Protein AF-I3E1J5-F1 (afdb_monomer_lite)

Sequence (190 aa):
MTQHLLLKGTTDKAATNQNVTLTSDSADIASVTVKKDNTLILNYQFGTVLSEQGVYEVTATDFAGNKQTITFEIDKTAPALTISGDASSPVITASEALFYKNAAGELVPIQSANLDQTQANALFKYTGAGTLKSVTLNADNHTWTFATENIAANDTVEYKDEVLYDKAGNRLAQSVKATYDGTKWNLVTQ

pLDDT: mean 87.42, std 11.73, range [50.03, 98.62]

Secondary structure (DSSP, 8-state):
----EEEESS-TT-EESS-EEEEES-S-EEEEEEEETTEEETT--TTPEE-SSEEEEEEEEETT--EEEEEEEE--PPP-EEEEE-SSSEEEEESS--EEE-TTS-EEE--GGG--HHHHHHHEEEESSSEEEEEEEETTTTEEEEEEES--TT-EEEESSS--B-TT-PBPSS--EEEE-SSSEEEPP-

Structure (mmCIF, N/CA/C/O backbone):
data_AF-I3E1J5-F1
#
_entry.id   AF-I3E1J5-F1
#
loop_
_atom_site.group_PDB
_atom_site.id
_atom_site.type_symbol
_atom_site.label_atom_id
_atom_site.label_alt_id
_atom_site.label_comp_id
_atom_site.label_asym_id
_atom_site.label_entity_id
_atom_site.label_seq_id
_atom_site.pdbx_PDB_ins_code
_atom_site.Cartn_x
_atom_site.Cartn_y
_atom_site.Cartn_z
_atom_site.occupancy
_atom_site.B_i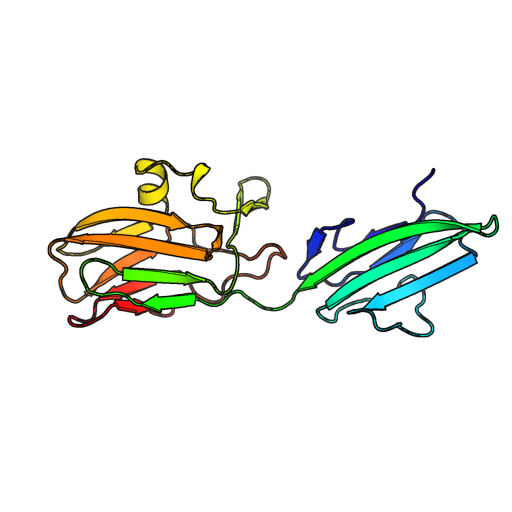so_or_equiv
_atom_site.auth_seq_id
_atom_site.auth_comp_id
_atom_site.auth_asym_id
_atom_site.auth_atom_id
_atom_site.pdbx_PDB_model_num
ATOM 1 N N . MET A 1 1 ? 9.481 15.275 -27.375 1.00 50.03 1 MET A N 1
ATOM 2 C CA . MET A 1 1 ? 10.050 14.034 -26.816 1.00 50.03 1 MET A CA 1
ATOM 3 C C . MET A 1 1 ? 8.962 12.989 -26.882 1.00 50.03 1 MET A C 1
ATOM 5 O O . MET A 1 1 ? 7.943 13.166 -26.226 1.00 50.03 1 MET A O 1
ATOM 9 N N . THR A 1 2 ? 9.124 11.994 -27.744 1.00 56.88 2 THR A N 1
ATOM 10 C CA . THR A 1 2 ? 8.180 10.878 -27.851 1.00 56.88 2 THR A CA 1
ATOM 11 C C . THR A 1 2 ? 8.556 9.858 -26.779 1.00 56.88 2 THR A C 1
ATOM 13 O O . THR A 1 2 ? 9.728 9.516 -26.638 1.00 56.88 2 THR A O 1
ATOM 16 N N . GLN A 1 3 ? 7.590 9.457 -25.956 1.00 65.25 3 GLN A N 1
ATOM 17 C CA . GLN A 1 3 ? 7.764 8.385 -24.979 1.00 65.25 3 GLN A CA 1
ATOM 18 C C . GLN A 1 3 ? 7.783 7.060 -25.740 1.00 65.25 3 GLN A C 1
ATOM 20 O O . GLN A 1 3 ? 6.828 6.779 -26.450 1.00 65.25 3 GLN A O 1
ATOM 25 N N . HIS A 1 4 ? 8.859 6.285 -25.593 1.00 82.69 4 HIS A N 1
ATOM 26 C CA . HIS A 1 4 ? 9.040 5.009 -26.296 1.00 82.69 4 HIS A CA 1
ATOM 27 C C . HIS A 1 4 ? 9.056 3.799 -25.365 1.00 82.69 4 HIS A C 1
ATOM 29 O O . HIS A 1 4 ? 8.934 2.660 -25.810 1.00 82.69 4 HIS A O 1
ATOM 35 N N . LEU A 1 5 ? 9.235 4.027 -24.065 1.00 90.50 5 LEU A N 1
ATOM 36 C CA . LEU A 1 5 ? 9.221 2.999 -23.036 1.00 90.50 5 LEU A CA 1
ATOM 37 C C . LEU A 1 5 ? 7.812 2.855 -22.453 1.00 90.50 5 LEU A C 1
ATOM 39 O O . LEU A 1 5 ? 7.221 3.839 -22.004 1.00 90.50 5 LEU A O 1
ATOM 43 N N . LEU A 1 6 ? 7.312 1.621 -22.424 1.00 92.12 6 LEU A N 1
ATOM 44 C CA . LEU A 1 6 ? 5.967 1.266 -21.983 1.00 92.12 6 LEU A CA 1
ATOM 45 C C . LEU A 1 6 ? 6.013 0.289 -20.802 1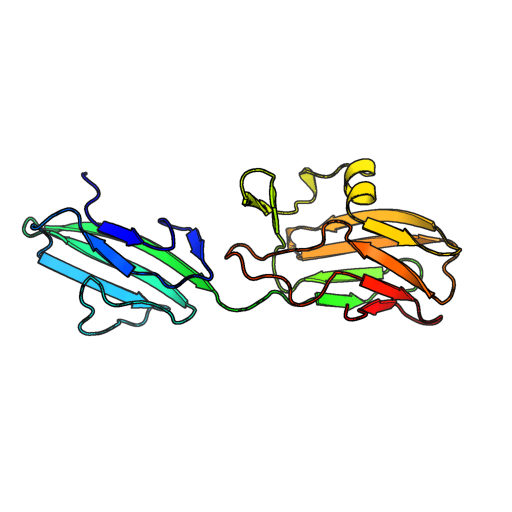.00 92.12 6 LEU A C 1
ATOM 47 O O . LEU A 1 6 ? 6.792 -0.671 -20.797 1.00 92.12 6 LEU A O 1
ATOM 51 N N . LEU A 1 7 ? 5.124 0.502 -19.829 1.00 95.25 7 LEU A N 1
ATOM 52 C CA . LEU A 1 7 ? 4.923 -0.375 -18.676 1.00 95.25 7 LEU A CA 1
ATOM 53 C C . LEU A 1 7 ? 3.640 -1.187 -18.833 1.00 95.25 7 LEU A C 1
ATOM 55 O O . LEU A 1 7 ? 2.567 -0.638 -19.076 1.00 95.25 7 LEU A O 1
ATOM 59 N N . LYS A 1 8 ? 3.732 -2.499 -18.617 1.00 96.19 8 LYS A N 1
ATOM 60 C CA . LYS A 1 8 ? 2.566 -3.358 -18.397 1.00 96.19 8 LYS A CA 1
ATOM 61 C C . LYS A 1 8 ? 2.501 -3.739 -16.923 1.00 96.19 8 LYS A C 1
ATOM 63 O O . LYS A 1 8 ? 3.458 -4.313 -16.415 1.00 96.19 8 LYS A O 1
ATOM 68 N N . GLY A 1 9 ? 1.372 -3.461 -16.268 1.00 93.81 9 GLY A N 1
ATOM 69 C CA . GLY A 1 9 ? 1.125 -3.786 -14.852 1.00 93.81 9 GLY A CA 1
ATOM 70 C C . GLY A 1 9 ? 1.221 -2.598 -13.886 1.00 93.81 9 GLY A C 1
ATOM 71 O O . GLY A 1 9 ? 0.840 -2.733 -12.726 1.00 93.81 9 GLY A O 1
ATOM 72 N N . THR A 1 10 ? 1.690 -1.441 -14.358 1.00 95.94 10 THR A N 1
ATOM 73 C CA . THR A 1 10 ? 1.683 -0.161 -13.633 1.00 95.94 10 THR A CA 1
ATOM 74 C C . THR A 1 10 ? 1.879 1.000 -14.615 1.00 95.94 10 THR A C 1
ATOM 76 O O . THR A 1 10 ? 2.000 0.774 -15.820 1.00 95.94 10 THR A O 1
ATOM 79 N N . THR A 1 11 ? 1.929 2.226 -14.106 1.00 95.00 11 THR A N 1
ATOM 80 C CA . THR A 1 11 ? 2.254 3.453 -14.843 1.00 95.00 11 THR A CA 1
ATOM 81 C C . THR A 1 11 ? 3.466 4.150 -14.225 1.00 95.00 11 THR A C 1
ATOM 83 O O . THR A 1 11 ? 3.871 3.825 -13.109 1.00 95.00 11 THR A O 1
ATOM 86 N N . ASP A 1 12 ? 4.055 5.112 -14.943 1.00 95.88 12 ASP A N 1
ATOM 87 C CA . ASP A 1 12 ? 5.160 5.916 -14.405 1.00 95.88 12 ASP A CA 1
ATOM 88 C C . ASP A 1 12 ? 4.758 6.561 -13.068 1.00 95.88 12 ASP A C 1
ATOM 90 O O . ASP A 1 12 ? 3.651 7.082 -12.918 1.00 95.88 12 ASP A O 1
ATOM 94 N N . LYS A 1 13 ? 5.673 6.494 -12.102 1.00 95.62 13 LYS A N 1
ATOM 95 C CA . LYS A 1 13 ? 5.580 6.967 -10.713 1.00 95.62 13 LYS A CA 1
ATOM 96 C C . LYS A 1 13 ? 4.526 6.285 -9.838 1.00 95.62 13 LYS A C 1
ATOM 98 O O . LYS A 1 13 ? 4.351 6.703 -8.695 1.00 95.62 13 LYS A O 1
ATOM 103 N N . ALA A 1 14 ? 3.837 5.257 -10.329 1.00 96.12 14 ALA A N 1
ATOM 104 C CA . ALA A 1 14 ? 2.852 4.525 -9.540 1.00 96.12 14 ALA A CA 1
ATOM 105 C C . ALA A 1 14 ? 3.480 3.354 -8.768 1.00 96.12 14 ALA A C 1
ATOM 107 O O . ALA A 1 14 ? 4.505 2.788 -9.165 1.00 96.12 14 ALA A O 1
ATOM 108 N N . ALA A 1 15 ? 2.819 2.971 -7.678 1.00 97.06 15 ALA A N 1
ATOM 109 C CA . ALA A 1 15 ? 3.075 1.725 -6.969 1.00 97.06 15 ALA 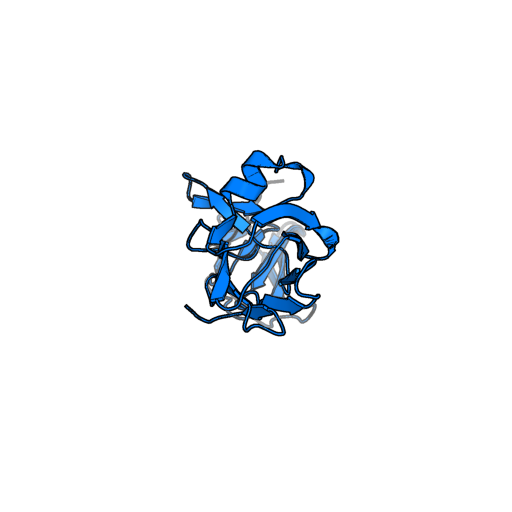A CA 1
ATOM 110 C C . ALA A 1 15 ? 2.105 0.640 -7.458 1.00 97.06 15 ALA A C 1
ATOM 112 O O . ALA A 1 15 ? 0.972 0.936 -7.837 1.00 97.06 15 ALA A O 1
ATOM 113 N N . THR A 1 16 ? 2.546 -0.614 -7.466 1.00 97.94 16 THR A N 1
ATOM 114 C CA . THR A 1 16 ? 1.723 -1.757 -7.869 1.00 97.94 16 THR A CA 1
ATOM 115 C C . THR A 1 16 ? 2.071 -2.997 -7.064 1.00 97.94 16 THR A C 1
ATOM 117 O O . THR A 1 16 ? 3.236 -3.265 -6.778 1.00 97.94 16 THR A O 1
ATOM 120 N N . ASN A 1 17 ? 1.067 -3.811 -6.769 1.00 97.44 17 ASN A N 1
ATOM 121 C CA . ASN A 1 17 ? 1.256 -5.166 -6.272 1.00 97.44 17 ASN A CA 1
ATOM 122 C C . ASN A 1 17 ? 1.301 -6.220 -7.375 1.00 97.44 17 ASN A C 1
ATOM 124 O O . ASN A 1 17 ? 1.426 -7.416 -7.103 1.00 97.44 17 ASN A O 1
ATOM 128 N N . GLN A 1 18 ? 1.258 -5.794 -8.634 1.00 97.69 18 GLN A N 1
ATOM 129 C CA . GLN A 1 18 ? 1.330 -6.672 -9.790 1.00 97.69 18 GLN A CA 1
ATOM 130 C C . GLN A 1 18 ? 2.774 -6.852 -10.249 1.00 97.69 18 GLN A C 1
ATOM 132 O O . GLN A 1 18 ? 3.699 -6.188 -9.783 1.00 97.69 18 GLN A O 1
ATOM 137 N N . ASN A 1 19 ? 2.998 -7.840 -11.108 1.00 98.25 19 ASN A N 1
ATOM 138 C CA . ASN A 1 19 ? 4.281 -7.960 -11.788 1.00 98.25 19 ASN A CA 1
ATOM 139 C C . ASN A 1 19 ? 4.323 -6.949 -12.932 1.00 98.25 19 ASN A C 1
ATOM 141 O O . ASN A 1 19 ? 3.311 -6.731 -13.604 1.00 98.25 19 ASN A O 1
ATOM 145 N N . VAL A 1 20 ? 5.495 -6.372 -13.171 1.00 98.25 20 VAL A N 1
ATOM 146 C CA . VAL A 1 20 ? 5.701 -5.373 -14.216 1.00 98.25 20 VAL A CA 1
ATOM 147 C C . VAL A 1 20 ? 6.504 -5.981 -15.354 1.00 98.25 20 VAL A C 1
ATOM 149 O O . VAL A 1 20 ? 7.434 -6.756 -15.148 1.00 98.25 20 VAL A O 1
ATOM 152 N N . THR A 1 21 ? 6.138 -5.658 -16.587 1.00 97.75 21 THR A N 1
ATOM 153 C CA . THR A 1 21 ? 6.928 -6.006 -17.772 1.00 97.75 21 THR A CA 1
ATOM 154 C C . THR A 1 21 ? 7.223 -4.742 -18.556 1.00 97.75 21 THR A C 1
ATOM 156 O O . THR A 1 21 ? 6.310 -3.966 -18.844 1.00 97.75 21 THR A O 1
ATOM 159 N N . LEU A 1 22 ? 8.496 -4.542 -18.897 1.00 96.62 22 LEU A N 1
ATOM 160 C CA . LEU A 1 22 ? 8.933 -3.423 -19.722 1.00 96.62 22 LEU A CA 1
ATOM 161 C C . LEU A 1 22 ? 8.822 -3.814 -21.193 1.00 96.62 22 LEU A C 1
ATOM 163 O O . LEU A 1 22 ? 9.233 -4.910 -21.589 1.00 96.62 22 LEU A O 1
ATOM 167 N N . THR A 1 23 ? 8.289 -2.906 -22.001 1.00 93.94 23 THR A N 1
ATOM 168 C CA . THR A 1 23 ? 8.192 -3.037 -23.460 1.00 93.94 23 THR A CA 1
ATOM 169 C C . THR A 1 23 ? 8.525 -1.704 -24.122 1.00 93.94 23 THR A C 1
ATOM 171 O O . THR A 1 23 ? 8.665 -0.689 -23.440 1.00 93.94 23 THR A O 1
ATOM 174 N N . SER A 1 24 ? 8.659 -1.696 -25.444 1.00 91.88 24 SER A N 1
ATOM 175 C CA . SER A 1 24 ? 8.809 -0.469 -26.217 1.00 91.88 24 SER A CA 1
ATOM 176 C C . SER A 1 24 ? 7.910 -0.509 -27.447 1.00 91.88 24 SER A C 1
ATOM 178 O O . SER A 1 24 ? 7.676 -1.584 -27.999 1.00 91.88 24 SER A O 1
ATOM 180 N N . ASP A 1 25 ? 7.403 0.652 -27.857 1.00 89.81 25 ASP A N 1
ATOM 181 C CA . ASP A 1 25 ? 6.715 0.835 -29.141 1.00 89.81 25 ASP A CA 1
ATOM 182 C C . ASP A 1 25 ? 7.664 1.227 -30.284 1.00 89.81 25 ASP A C 1
ATOM 184 O O . ASP A 1 25 ? 7.227 1.395 -31.423 1.00 89.81 25 ASP A O 1
ATOM 188 N N . SER A 1 26 ? 8.960 1.351 -29.992 1.00 87.44 26 SER A N 1
ATOM 189 C CA . SER A 1 26 ? 9.981 1.772 -30.938 1.00 87.44 26 SER A CA 1
ATOM 190 C C . SER A 1 26 ? 11.068 0.720 -31.089 1.00 87.44 26 SER A C 1
ATOM 192 O O . SER A 1 26 ? 11.531 0.116 -30.121 1.00 87.44 26 SER A O 1
ATOM 194 N N . ALA A 1 27 ? 11.508 0.535 -32.330 1.00 85.69 27 ALA A N 1
ATOM 195 C CA . ALA A 1 27 ? 12.678 -0.274 -32.643 1.00 85.69 27 ALA A CA 1
ATOM 196 C C . ALA A 1 27 ? 14.000 0.477 -32.386 1.00 85.69 27 ALA A C 1
ATOM 198 O O . ALA A 1 27 ? 15.056 -0.150 -32.365 1.00 85.69 27 ALA A O 1
ATOM 199 N N . ASP A 1 28 ? 13.954 1.794 -32.153 1.00 89.62 28 ASP A N 1
ATOM 200 C CA . ASP A 1 28 ? 15.141 2.659 -32.085 1.00 89.62 28 ASP A CA 1
ATOM 201 C C . ASP A 1 28 ? 15.789 2.717 -30.689 1.00 89.62 28 ASP A C 1
ATOM 203 O O . ASP A 1 28 ? 16.646 3.564 -30.425 1.00 89.62 28 ASP A O 1
ATOM 207 N N . ILE A 1 29 ? 15.413 1.817 -29.777 1.00 90.75 29 ILE A N 1
ATOM 208 C CA . ILE A 1 29 ? 16.026 1.722 -28.449 1.00 90.75 29 ILE A CA 1
ATOM 209 C C . ILE A 1 29 ? 17.383 1.018 -28.547 1.00 90.75 29 ILE A C 1
ATOM 211 O O . ILE A 1 29 ? 17.460 -0.177 -28.825 1.00 90.75 29 ILE A O 1
ATOM 215 N N . ALA A 1 30 ? 18.457 1.749 -28.249 1.00 92.00 30 ALA A N 1
ATOM 216 C CA . ALA A 1 30 ? 19.819 1.222 -28.249 1.00 92.00 30 ALA A CA 1
ATOM 217 C C . ALA A 1 30 ? 20.156 0.462 -26.960 1.00 92.00 30 ALA A C 1
ATOM 219 O O . ALA A 1 30 ? 20.891 -0.523 -26.986 1.00 92.00 30 ALA A O 1
ATOM 220 N N . SER A 1 31 ? 19.658 0.929 -25.810 1.00 91.88 31 SER A N 1
ATOM 221 C CA . SER A 1 31 ? 19.906 0.277 -24.521 1.00 91.88 31 SER A CA 1
ATOM 222 C C . SER A 1 31 ? 18.801 0.538 -23.503 1.00 91.88 31 SER A C 1
ATOM 224 O O . SER A 1 31 ? 18.152 1.586 -23.516 1.00 91.88 31 SER A O 1
ATOM 226 N N . VAL A 1 32 ? 18.635 -0.412 -22.580 1.00 95.19 32 VAL A N 1
ATOM 227 C CA . VAL A 1 32 ? 17.805 -0.274 -21.382 1.00 95.19 32 VAL A CA 1
ATOM 228 C C . VAL A 1 32 ? 18.645 -0.591 -20.150 1.00 95.19 32 VAL A C 1
ATOM 230 O O . VAL A 1 32 ? 19.366 -1.583 -20.101 1.00 95.19 32 VAL A O 1
ATOM 233 N N . THR A 1 33 ? 18.573 0.282 -19.152 1.00 96.62 33 THR A N 1
ATOM 234 C CA . THR A 1 33 ? 19.192 0.094 -17.839 1.00 96.62 33 THR A CA 1
ATOM 235 C C . THR A 1 33 ? 18.088 0.041 -16.799 1.00 96.62 33 THR A C 1
ATOM 237 O O . THR A 1 33 ? 17.272 0.958 -16.743 1.00 96.62 33 THR A O 1
ATOM 240 N N . VAL A 1 34 ? 18.069 -1.007 -15.976 1.00 98.31 34 VAL A N 1
ATOM 241 C CA . VAL A 1 34 ? 17.089 -1.180 -14.897 1.00 98.31 34 VAL A CA 1
ATOM 242 C C . VAL A 1 34 ? 17.824 -1.250 -13.570 1.00 98.31 34 VAL A C 1
ATOM 244 O O . VAL A 1 34 ? 18.724 -2.071 -13.407 1.00 98.31 34 VAL A O 1
ATOM 247 N N . LYS A 1 35 ? 17.431 -0.419 -12.609 1.00 98.56 35 LYS A N 1
ATOM 248 C CA . LYS A 1 35 ? 17.859 -0.542 -11.215 1.00 98.56 35 LYS A CA 1
ATOM 249 C C . LYS A 1 35 ? 16.668 -0.899 -10.342 1.00 98.56 35 LYS A C 1
ATOM 251 O O . LYS A 1 35 ? 15.582 -0.381 -10.575 1.00 98.56 35 LYS A O 1
ATOM 256 N N . LYS A 1 36 ? 16.907 -1.725 -9.330 1.00 98.50 36 LYS A N 1
ATOM 257 C CA . LYS A 1 36 ? 16.003 -1.998 -8.214 1.00 98.50 36 LYS A CA 1
ATOM 258 C C . LYS A 1 36 ? 16.701 -1.561 -6.933 1.00 98.50 36 LYS A C 1
ATOM 260 O O . LYS A 1 36 ? 17.817 -2.009 -6.686 1.00 98.50 36 LYS A O 1
ATOM 265 N N . ASP A 1 37 ? 16.089 -0.670 -6.161 1.00 98.19 37 ASP A N 1
ATOM 266 C CA . ASP A 1 37 ? 16.641 -0.149 -4.902 1.00 98.19 37 ASP A CA 1
ATOM 267 C C . ASP A 1 37 ? 18.095 0.331 -5.072 1.00 98.19 37 ASP A C 1
ATOM 269 O O . ASP A 1 37 ? 19.014 -0.064 -4.355 1.00 98.19 37 ASP A O 1
ATOM 273 N N . ASN A 1 38 ? 18.319 1.139 -6.114 1.00 97.62 38 ASN A N 1
ATOM 274 C CA . ASN A 1 38 ? 19.625 1.652 -6.553 1.00 97.62 38 ASN A CA 1
ATOM 275 C C . ASN A 1 38 ? 20.654 0.595 -7.003 1.00 97.62 38 ASN A C 1
ATOM 277 O O . ASN A 1 38 ? 21.768 0.955 -7.385 1.00 97.62 38 ASN A O 1
ATOM 281 N N . THR A 1 39 ? 20.288 -0.686 -7.040 1.00 98.31 39 THR A N 1
ATOM 282 C CA . THR A 1 39 ? 21.137 -1.787 -7.504 1.00 98.31 39 THR A CA 1
ATOM 283 C C . THR A 1 39 ? 20.823 -2.135 -8.955 1.00 98.31 39 THR A C 1
ATOM 285 O O . THR A 1 39 ? 19.671 -2.352 -9.321 1.00 98.31 39 THR A O 1
ATOM 288 N N . LEU A 1 40 ? 21.850 -2.191 -9.804 1.00 98.12 40 LEU A N 1
ATOM 289 C CA . LEU A 1 40 ? 21.705 -2.518 -11.224 1.00 98.12 40 LEU A CA 1
ATOM 290 C C . LEU A 1 40 ? 21.266 -3.978 -11.423 1.00 98.12 40 LEU A C 1
ATOM 292 O O . LEU A 1 40 ? 21.922 -4.897 -10.936 1.00 98.12 40 LEU A O 1
ATOM 296 N N . ILE A 1 41 ? 20.216 -4.188 -12.217 1.00 97.81 41 ILE A N 1
ATOM 297 C CA . ILE A 1 41 ? 19.854 -5.504 -12.749 1.00 97.81 41 ILE A CA 1
ATOM 298 C C . ILE A 1 41 ? 20.638 -5.716 -14.042 1.00 97.81 41 ILE A C 1
ATOM 300 O O . ILE A 1 41 ? 20.398 -5.056 -15.056 1.00 97.81 41 ILE A O 1
ATOM 304 N N . LEU A 1 42 ? 21.603 -6.631 -14.004 1.00 96.00 42 LEU A N 1
ATOM 305 C CA . LEU A 1 42 ? 22.454 -6.926 -15.152 1.00 96.00 42 LEU A CA 1
ATOM 306 C C . LEU A 1 42 ? 21.678 -7.664 -16.247 1.00 96.00 42 LEU A C 1
ATOM 308 O O . LEU A 1 42 ? 20.872 -8.547 -15.968 1.00 96.00 42 LEU A O 1
ATOM 312 N N . ASN A 1 43 ? 21.987 -7.329 -17.502 1.00 93.31 43 ASN A N 1
ATOM 313 C CA . ASN A 1 43 ? 21.497 -8.016 -18.702 1.00 93.31 43 ASN A CA 1
ATOM 314 C C . ASN A 1 43 ? 19.966 -8.084 -18.844 1.00 93.31 43 ASN A C 1
ATOM 316 O O . ASN A 1 43 ? 19.463 -8.972 -19.534 1.00 93.31 43 ASN A O 1
ATOM 320 N N . TYR A 1 44 ? 19.222 -7.153 -18.237 1.00 95.81 44 TYR A N 1
ATOM 321 C CA . TYR A 1 44 ? 17.771 -7.079 -18.405 1.00 95.81 44 TYR A CA 1
ATOM 322 C C . TYR A 1 44 ? 17.382 -6.993 -19.892 1.00 95.81 44 TYR A C 1
ATOM 324 O O . TYR A 1 44 ? 17.954 -6.201 -20.640 1.00 95.81 44 TYR A O 1
ATOM 332 N N . GLN A 1 45 ? 16.384 -7.780 -20.305 1.00 93.19 45 GLN A N 1
ATOM 333 C CA . GLN A 1 45 ? 15.816 -7.763 -21.657 1.00 93.19 45 GLN A CA 1
ATOM 334 C C . GLN A 1 45 ? 14.332 -7.396 -21.605 1.00 93.19 45 GLN A C 1
ATOM 336 O O . GLN A 1 45 ? 13.618 -7.857 -20.710 1.00 93.19 45 GLN A O 1
ATOM 341 N N . PHE A 1 46 ? 13.844 -6.622 -22.582 1.00 94.50 46 PHE A N 1
ATOM 342 C CA . PHE A 1 46 ? 12.409 -6.345 -22.717 1.00 94.50 46 PHE A CA 1
ATOM 343 C C . PHE A 1 46 ? 11.585 -7.635 -22.726 1.00 94.50 46 PHE A C 1
ATOM 345 O O . PHE A 1 46 ? 12.019 -8.668 -23.233 1.00 94.50 46 PHE A O 1
ATOM 352 N N . GLY A 1 47 ? 10.396 -7.581 -22.130 1.00 94.38 47 GLY A N 1
ATOM 353 C CA . GLY A 1 47 ? 9.571 -8.767 -21.902 1.00 94.38 47 GLY A CA 1
ATOM 354 C C . GLY A 1 47 ? 9.943 -9.568 -20.647 1.00 94.38 47 GLY A C 1
ATOM 355 O O . GLY A 1 47 ? 9.132 -10.377 -20.199 1.00 94.38 47 GLY A O 1
ATOM 356 N N . THR A 1 48 ? 11.108 -9.327 -20.030 1.00 96.69 48 THR A N 1
ATOM 357 C CA . THR A 1 48 ? 11.464 -9.963 -18.752 1.00 96.69 48 THR A CA 1
ATOM 358 C C . THR A 1 48 ? 10.569 -9.420 -17.642 1.00 96.69 48 THR A C 1
ATOM 360 O O . THR A 1 48 ? 10.447 -8.205 -17.455 1.00 96.69 48 THR A O 1
ATOM 363 N N . VAL A 1 49 ? 9.945 -10.333 -16.901 1.00 97.94 49 VAL A N 1
ATOM 364 C CA . VAL A 1 49 ? 9.034 -10.001 -15.804 1.00 97.94 49 VAL A CA 1
ATOM 365 C C . VAL A 1 49 ? 9.830 -9.536 -14.587 1.00 97.94 49 VAL A C 1
ATOM 367 O O . VAL A 1 49 ? 10.735 -10.224 -14.124 1.00 97.94 49 VAL A O 1
ATOM 370 N N . LEU A 1 50 ? 9.451 -8.379 -14.054 1.00 98.38 50 LEU A N 1
ATOM 371 C CA . LEU A 1 50 ? 9.901 -7.848 -12.775 1.00 98.38 50 LEU A CA 1
ATOM 372 C C . LEU A 1 50 ? 8.810 -8.141 -11.742 1.00 98.38 50 LEU A C 1
ATOM 374 O O . LEU A 1 50 ? 7.674 -7.687 -11.888 1.00 98.38 50 LEU A O 1
ATOM 378 N N . SER A 1 51 ? 9.125 -8.952 -10.736 1.00 97.69 51 SER A N 1
ATOM 379 C CA . SER A 1 51 ? 8.150 -9.408 -9.732 1.00 97.69 51 SER A CA 1
ATOM 380 C C . SER A 1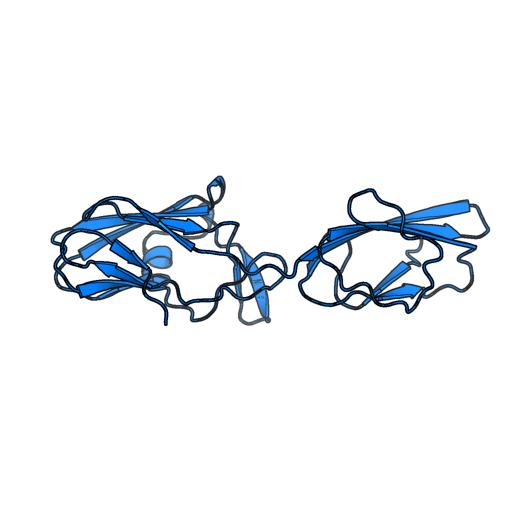 51 ? 8.568 -9.140 -8.295 1.00 97.69 51 SER A C 1
ATOM 382 O O . SER A 1 51 ? 7.739 -9.245 -7.393 1.00 97.69 51 SER A O 1
ATOM 384 N N . GLU A 1 52 ? 9.845 -8.852 -8.065 1.00 98.38 52 GLU A N 1
ATOM 385 C CA . GLU A 1 52 ? 10.348 -8.627 -6.720 1.00 98.38 52 GLU A CA 1
ATOM 386 C C . GLU A 1 52 ? 9.933 -7.250 -6.210 1.00 98.38 52 GLU A C 1
ATOM 388 O O . GLU A 1 52 ? 9.967 -6.273 -6.953 1.00 98.38 52 GLU A O 1
ATOM 393 N N . GLN A 1 53 ? 9.588 -7.175 -4.926 1.00 98.19 53 GLN A N 1
ATOM 394 C CA . GLN A 1 53 ? 9.312 -5.905 -4.269 1.00 98.19 53 GLN A CA 1
ATOM 395 C C . GLN A 1 53 ? 10.556 -5.015 -4.253 1.00 98.19 53 GLN A C 1
ATOM 397 O O . GLN A 1 53 ? 11.642 -5.503 -3.936 1.00 98.19 53 GLN A O 1
ATOM 402 N N . GLY A 1 54 ? 10.376 -3.738 -4.584 1.00 98.19 54 GLY A N 1
ATOM 403 C CA . GLY A 1 54 ? 11.411 -2.709 -4.599 1.00 98.19 54 GLY A CA 1
ATOM 404 C C . GLY A 1 54 ? 11.023 -1.504 -5.455 1.00 98.19 54 GLY A C 1
ATOM 405 O O . GLY A 1 54 ? 10.036 -1.523 -6.199 1.00 98.19 54 GLY A O 1
ATOM 406 N N . VAL A 1 55 ? 11.836 -0.455 -5.371 1.00 98.44 55 VAL A N 1
ATOM 407 C CA . VAL A 1 55 ? 11.715 0.747 -6.200 1.00 98.44 55 VAL A CA 1
ATOM 408 C C . VAL A 1 55 ? 12.549 0.570 -7.461 1.00 98.44 55 VAL A C 1
ATOM 410 O O . VAL A 1 55 ? 13.760 0.354 -7.397 1.00 98.44 55 VAL A O 1
ATOM 413 N N . TYR A 1 56 ? 11.906 0.685 -8.618 1.00 98.56 56 TYR A N 1
ATOM 414 C CA . TYR A 1 56 ? 12.531 0.522 -9.919 1.00 98.56 56 TYR A CA 1
ATOM 415 C C . TYR A 1 56 ? 12.770 1.867 -10.604 1.00 98.56 56 TYR A C 1
ATOM 417 O O . TYR A 1 56 ? 11.877 2.707 -10.694 1.00 98.56 56 TYR A O 1
ATOM 425 N N . GLU A 1 57 ? 13.973 2.033 -11.152 1.00 98.19 57 GLU A N 1
ATOM 426 C CA . GLU A 1 57 ? 14.340 3.112 -12.071 1.00 98.19 57 GLU A CA 1
ATOM 427 C C . GLU A 1 57 ? 14.760 2.482 -13.397 1.00 98.19 57 GLU A C 1
ATOM 429 O O . GLU A 1 57 ? 15.709 1.694 -13.453 1.00 98.19 57 GLU A O 1
ATOM 434 N N . VAL A 1 58 ? 14.062 2.833 -14.474 1.00 97.62 58 VAL A N 1
ATOM 435 C CA . VAL A 1 58 ? 14.363 2.346 -15.819 1.00 97.62 58 VAL A CA 1
ATOM 436 C C . VAL A 1 58 ? 14.768 3.519 -16.682 1.00 97.62 58 VAL A C 1
ATOM 438 O O . VAL A 1 58 ? 14.008 4.469 -16.830 1.00 97.62 58 VAL A O 1
ATOM 441 N N . THR A 1 59 ? 15.945 3.430 -17.291 1.00 95.69 59 THR A N 1
ATOM 442 C CA . THR A 1 59 ? 16.404 4.393 -18.292 1.00 95.69 59 THR A CA 1
ATOM 443 C C . THR A 1 59 ? 16.575 3.698 -19.633 1.00 95.69 59 THR A C 1
ATOM 445 O O . THR A 1 59 ? 17.414 2.808 -19.769 1.00 95.69 59 THR A O 1
ATOM 448 N N . ALA A 1 60 ? 15.796 4.118 -20.626 1.00 94.06 60 ALA A N 1
ATOM 449 C CA . ALA A 1 60 ? 15.973 3.733 -22.020 1.00 94.06 60 ALA A CA 1
ATOM 450 C C . ALA A 1 60 ? 16.736 4.837 -22.763 1.00 94.06 60 ALA A C 1
ATOM 452 O O . ALA A 1 60 ? 16.455 6.020 -22.566 1.00 94.06 60 ALA A O 1
ATOM 453 N N . THR A 1 61 ? 17.708 4.454 -23.591 1.00 93.12 61 THR A N 1
ATOM 454 C CA . THR A 1 61 ? 18.464 5.372 -24.458 1.00 93.12 61 THR A CA 1
ATOM 455 C C . THR A 1 61 ? 18.308 4.929 -25.907 1.00 93.12 61 THR A C 1
ATOM 457 O O . THR A 1 61 ? 18.532 3.753 -26.202 1.00 93.12 61 THR A O 1
ATOM 460 N N . ASP A 1 62 ? 17.925 5.842 -26.796 1.00 93.00 62 ASP A N 1
ATOM 461 C CA . ASP A 1 62 ? 17.837 5.570 -28.235 1.00 93.00 62 ASP A CA 1
ATOM 462 C C . ASP A 1 62 ? 19.213 5.647 -28.929 1.00 93.00 62 ASP A C 1
ATOM 464 O O . ASP A 1 62 ? 20.217 6.037 -28.323 1.00 93.00 62 ASP A O 1
ATOM 468 N N . PHE A 1 63 ? 19.285 5.271 -30.209 1.00 90.94 63 PHE A N 1
ATOM 469 C CA . PHE A 1 63 ? 20.536 5.351 -30.984 1.00 90.94 63 PHE A CA 1
ATOM 470 C C . PHE A 1 63 ? 21.032 6.785 -31.230 1.00 90.94 63 PHE A C 1
ATOM 472 O O . PHE A 1 63 ? 22.212 6.976 -31.527 1.00 90.94 63 PHE A O 1
ATOM 479 N N . ALA A 1 64 ? 20.167 7.792 -31.087 1.00 91.25 64 ALA A N 1
ATOM 480 C CA . ALA A 1 64 ? 20.533 9.204 -31.170 1.00 91.25 64 ALA A CA 1
ATOM 481 C C . ALA A 1 64 ? 21.037 9.770 -29.824 1.00 91.25 64 ALA A C 1
ATOM 483 O O . ALA A 1 64 ? 21.491 10.913 -29.768 1.00 91.25 64 ALA A O 1
ATOM 484 N N . GLY A 1 65 ? 20.992 8.979 -28.746 1.00 90.88 65 GLY A N 1
ATOM 485 C CA . GLY A 1 65 ? 21.415 9.362 -27.401 1.00 90.88 65 GLY A CA 1
ATOM 486 C C . GLY A 1 65 ? 20.335 10.043 -26.553 1.00 90.88 65 GLY A C 1
ATOM 487 O O . GLY A 1 65 ? 20.640 10.472 -25.436 1.00 90.88 65 GLY A O 1
ATOM 488 N N . ASN A 1 66 ? 19.087 10.138 -27.024 1.00 91.19 66 ASN A N 1
ATOM 489 C CA . ASN A 1 66 ? 17.984 10.646 -26.209 1.00 91.19 66 ASN A CA 1
ATOM 490 C C . ASN A 1 66 ? 17.635 9.638 -25.117 1.00 91.19 66 ASN A C 1
ATOM 492 O O . ASN A 1 66 ? 17.642 8.427 -25.344 1.00 91.19 66 ASN A O 1
ATOM 496 N N . LYS A 1 67 ? 17.297 10.146 -23.929 1.00 92.88 67 LYS A N 1
ATOM 497 C CA . LYS A 1 67 ? 16.993 9.324 -22.756 1.00 92.88 67 LYS A CA 1
ATOM 498 C C . LYS A 1 67 ? 15.569 9.529 -22.282 1.00 92.88 67 LYS A C 1
ATOM 500 O O . LYS A 1 67 ? 15.098 10.660 -22.177 1.00 92.88 67 LYS A O 1
ATOM 505 N N . GLN A 1 68 ? 14.937 8.427 -21.905 1.00 93.12 68 GLN A N 1
ATOM 506 C CA . GLN A 1 68 ? 13.708 8.420 -21.134 1.00 93.12 68 GLN A CA 1
ATOM 507 C C . GLN A 1 68 ? 13.947 7.660 -19.834 1.00 93.12 68 GLN A C 1
ATOM 509 O O . GLN A 1 68 ? 14.381 6.509 -19.867 1.00 93.12 68 GLN A O 1
ATOM 514 N N . THR A 1 69 ? 13.613 8.288 -18.708 1.00 94.88 69 THR A N 1
ATOM 515 C CA . THR A 1 69 ? 13.629 7.646 -17.394 1.00 94.88 69 THR A CA 1
ATOM 516 C C . THR A 1 69 ? 12.209 7.551 -16.859 1.00 94.88 69 THR A C 1
ATOM 518 O O . THR A 1 69 ? 11.480 8.541 -16.884 1.00 94.88 69 THR A O 1
ATOM 521 N N . ILE A 1 70 ? 11.832 6.365 -16.393 1.00 95.88 70 ILE A N 1
ATOM 522 C CA . ILE A 1 70 ? 10.580 6.115 -15.676 1.00 95.88 70 ILE A CA 1
ATOM 523 C C . ILE A 1 70 ? 10.889 5.447 -14.345 1.00 95.88 70 ILE A C 1
ATOM 525 O O . ILE A 1 70 ? 11.879 4.717 -14.219 1.00 95.88 70 ILE A O 1
ATOM 529 N N . THR A 1 71 ? 10.024 5.676 -13.370 1.00 97.69 71 THR A N 1
ATOM 530 C CA . THR A 1 71 ? 10.116 5.030 -12.064 1.00 97.69 71 THR A CA 1
ATOM 531 C C . THR A 1 71 ? 8.806 4.351 -11.719 1.00 97.69 71 THR A C 1
ATOM 533 O O . THR A 1 71 ? 7.745 4.757 -12.173 1.00 97.69 71 THR A O 1
ATOM 536 N N . PHE A 1 72 ? 8.862 3.280 -10.942 1.00 98.25 72 PHE A N 1
ATOM 537 C CA . PHE A 1 72 ? 7.680 2.653 -10.357 1.00 98.25 72 PHE A CA 1
ATOM 538 C C . PHE A 1 72 ? 8.100 1.840 -9.141 1.00 98.25 72 PHE A C 1
ATOM 540 O O . PHE A 1 72 ? 9.277 1.539 -8.952 1.00 98.25 72 PHE A O 1
ATOM 547 N N . GLU A 1 73 ? 7.134 1.464 -8.322 1.00 98.44 73 GLU A N 1
ATOM 548 C CA . GLU A 1 73 ? 7.362 0.633 -7.147 1.00 98.44 73 GLU A CA 1
ATOM 549 C C . GLU A 1 73 ? 6.572 -0.662 -7.294 1.00 98.44 73 GLU A C 1
ATOM 551 O O . GLU A 1 73 ? 5.388 -0.637 -7.632 1.00 98.44 73 GLU A O 1
ATOM 556 N N . ILE A 1 74 ? 7.235 -1.794 -7.068 1.00 98.62 74 ILE A N 1
ATOM 557 C CA . ILE A 1 74 ? 6.539 -3.049 -6.811 1.00 98.62 74 ILE A CA 1
ATOM 558 C C . ILE A 1 74 ? 6.497 -3.204 -5.302 1.00 98.62 74 ILE A C 1
ATOM 560 O O . ILE A 1 74 ? 7.547 -3.299 -4.674 1.00 98.62 74 ILE A O 1
ATOM 564 N N . ASP A 1 75 ? 5.303 -3.276 -4.736 1.00 98.25 75 ASP A N 1
ATOM 565 C CA . ASP A 1 75 ? 5.099 -3.558 -3.323 1.00 98.25 75 ASP A CA 1
ATOM 566 C C . ASP A 1 75 ? 4.160 -4.749 -3.189 1.00 98.25 75 ASP A C 1
ATOM 568 O O . ASP A 1 75 ? 3.053 -4.737 -3.720 1.00 98.25 75 ASP A O 1
ATOM 572 N N . LYS A 1 76 ? 4.616 -5.808 -2.522 1.00 96.62 76 LYS A N 1
ATOM 573 C CA . LYS A 1 76 ? 3.843 -7.038 -2.302 1.00 96.62 76 LYS A CA 1
ATOM 574 C C . LYS A 1 76 ? 3.442 -7.202 -0.837 1.00 96.62 76 LYS A C 1
ATOM 576 O O . LYS A 1 76 ? 2.909 -8.251 -0.468 1.00 96.62 76 LYS A O 1
ATOM 581 N N . THR A 1 77 ? 3.768 -6.228 0.005 1.00 95.56 77 THR A N 1
ATOM 582 C CA . THR A 1 77 ? 3.554 -6.302 1.442 1.00 95.56 77 THR A CA 1
ATOM 583 C C . THR A 1 77 ? 2.180 -5.740 1.758 1.00 95.56 77 THR A C 1
ATOM 585 O O . THR A 1 77 ? 1.850 -4.630 1.379 1.00 95.56 77 THR A O 1
ATOM 588 N N . ALA A 1 78 ? 1.342 -6.532 2.425 1.00 93.38 78 ALA A N 1
ATOM 589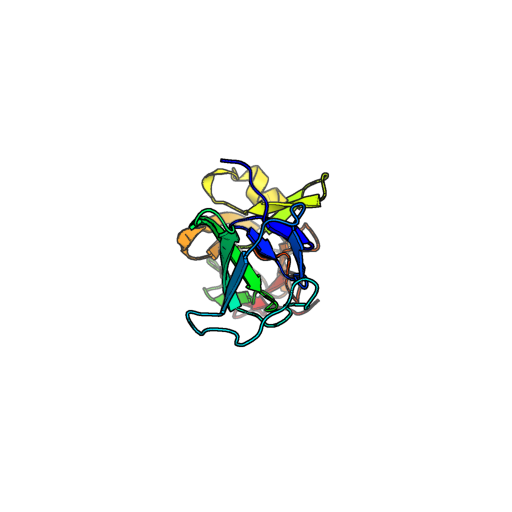 C CA . ALA A 1 78 ? 0.060 -6.032 2.896 1.00 93.38 78 ALA A CA 1
ATOM 590 C C . ALA A 1 78 ? 0.260 -5.088 4.090 1.00 93.38 78 ALA A C 1
ATOM 592 O O . ALA A 1 78 ? 1.112 -5.375 4.942 1.00 93.38 78 ALA A O 1
ATOM 593 N N . PRO A 1 79 ? -0.582 -4.050 4.228 1.00 92.25 79 PRO A N 1
ATOM 594 C CA . PRO A 1 79 ? -0.551 -3.210 5.409 1.00 92.25 79 PRO A CA 1
ATOM 595 C C . PRO A 1 79 ? -0.888 -4.026 6.664 1.00 92.25 79 PRO A C 1
ATOM 597 O O . PRO A 1 79 ? -1.618 -5.022 6.617 1.00 92.25 79 PRO A O 1
ATOM 600 N N . ALA A 1 80 ? -0.374 -3.590 7.810 1.00 89.81 80 ALA A N 1
ATOM 601 C CA . ALA A 1 80 ? -0.646 -4.176 9.116 1.00 89.81 80 ALA A CA 1
ATOM 602 C C . ALA A 1 80 ? -1.322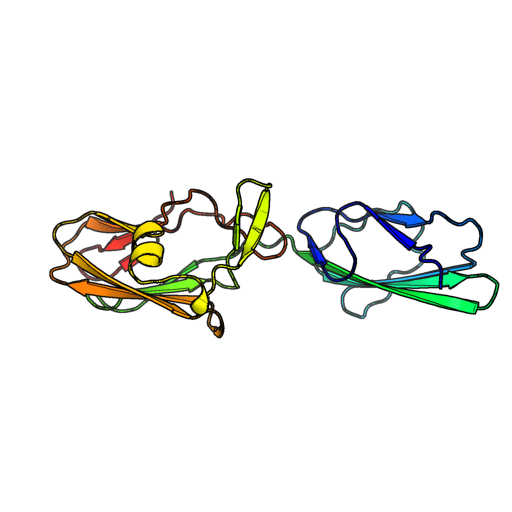 -3.158 10.038 1.00 89.81 80 ALA A C 1
ATOM 604 O O . ALA A 1 80 ? -1.090 -1.954 9.926 1.00 89.81 80 ALA A O 1
ATOM 605 N N . LEU A 1 81 ? -2.135 -3.649 10.978 1.00 89.06 81 LEU A N 1
ATOM 606 C CA . LEU A 1 81 ? -2.799 -2.826 11.985 1.00 89.06 81 LEU A CA 1
ATOM 607 C C . LEU A 1 81 ? -2.312 -3.146 13.391 1.00 89.06 81 LEU A C 1
ATOM 609 O O . LEU A 1 81 ? -2.050 -4.297 13.740 1.00 89.06 81 LEU A O 1
ATOM 613 N N . THR A 1 82 ? -2.284 -2.112 14.222 1.00 90.88 82 THR A N 1
ATOM 614 C CA . THR A 1 82 ? -2.113 -2.213 15.671 1.00 90.88 82 THR A CA 1
ATOM 615 C C . THR A 1 82 ? -3.182 -1.387 16.373 1.00 90.88 82 THR A C 1
ATOM 617 O O . THR A 1 82 ? -3.748 -0.462 15.787 1.00 90.88 82 THR A O 1
ATOM 620 N N . ILE A 1 83 ? -3.480 -1.737 17.623 1.00 91.62 83 ILE A N 1
ATOM 621 C CA . ILE A 1 83 ? -4.393 -0.973 18.469 1.00 91.62 83 ILE A CA 1
ATOM 622 C C . ILE A 1 83 ? -3.736 -0.655 19.804 1.00 91.62 83 ILE A C 1
ATOM 624 O O . ILE A 1 83 ? -3.002 -1.467 20.369 1.00 91.62 83 ILE A O 1
ATOM 628 N N . SER A 1 84 ? -3.995 0.550 20.285 1.00 91.75 84 SER A N 1
ATOM 629 C CA . SER A 1 84 ? -3.515 1.071 21.558 1.00 91.75 84 SER A CA 1
ATOM 630 C C . SER A 1 84 ? -4.552 2.027 22.156 1.00 91.75 84 SER A C 1
ATOM 632 O O . SER A 1 84 ? -5.679 2.112 21.662 1.00 91.75 84 SER A O 1
ATOM 634 N N . GLY A 1 85 ? -4.179 2.740 23.217 1.00 89.44 85 GLY A N 1
ATOM 635 C CA . GLY A 1 85 ? -5.077 3.639 23.935 1.00 89.44 85 GLY A CA 1
ATOM 636 C C . GLY A 1 85 ? -5.864 2.942 25.043 1.00 89.44 85 GLY A C 1
ATOM 637 O O . GLY A 1 85 ? -5.694 1.749 25.304 1.00 89.44 85 GLY A O 1
ATOM 638 N N . ASP A 1 86 ? -6.693 3.724 25.728 1.00 90.06 86 ASP A N 1
ATOM 639 C CA . ASP A 1 86 ? -7.542 3.247 26.817 1.00 90.06 86 ASP A CA 1
ATOM 640 C C . ASP A 1 86 ? -8.987 3.020 26.354 1.00 90.06 86 ASP A C 1
ATOM 642 O O . ASP A 1 86 ? -9.310 3.114 25.167 1.00 90.06 86 ASP A O 1
ATOM 646 N N . ALA A 1 87 ? -9.868 2.688 27.299 1.00 88.62 87 ALA A N 1
ATOM 647 C CA . ALA A 1 87 ? -11.277 2.458 27.015 1.00 88.62 87 ALA A CA 1
ATOM 648 C C . ALA A 1 87 ? -11.930 3.647 26.296 1.00 88.62 87 ALA A C 1
ATOM 650 O O . ALA A 1 87 ? -12.666 3.427 25.343 1.00 88.62 87 ALA A O 1
ATOM 651 N N . SER A 1 88 ? -11.632 4.878 26.724 1.00 88.62 88 SER A N 1
ATOM 652 C CA . SER A 1 88 ? -12.257 6.111 26.233 1.00 88.62 88 SER A CA 1
ATOM 653 C C . SER A 1 88 ? -11.611 6.656 24.964 1.00 88.62 88 SER A C 1
ATOM 655 O O . SER A 1 88 ? -12.286 7.318 24.178 1.00 88.62 88 SER A O 1
ATOM 657 N N . SER A 1 89 ? -10.328 6.360 24.755 1.00 89.06 89 SER A N 1
ATOM 658 C CA . SER A 1 89 ? -9.521 6.908 23.667 1.00 89.06 89 SER A CA 1
ATOM 659 C C . SER A 1 89 ? -8.737 5.823 22.915 1.00 89.06 89 SER A C 1
ATOM 661 O O . SER A 1 89 ? -7.500 5.859 22.931 1.00 89.06 89 SER A O 1
ATOM 663 N N . PRO A 1 90 ? -9.390 4.827 22.279 1.00 90.56 90 PRO A N 1
ATOM 664 C CA . PRO A 1 90 ? -8.657 3.854 21.486 1.00 90.56 90 PRO A CA 1
ATOM 665 C C . PRO A 1 90 ? -8.024 4.510 20.262 1.00 90.56 90 PRO A C 1
ATOM 667 O O . PRO A 1 90 ? -8.560 5.460 19.686 1.00 90.56 90 PRO A O 1
ATOM 670 N N . VAL A 1 91 ? -6.885 3.965 19.845 1.00 91.12 91 VAL A N 1
ATOM 671 C CA . VAL A 1 91 ? -6.146 4.406 18.662 1.00 91.12 91 VAL A CA 1
ATOM 672 C C . VAL A 1 91 ? -5.798 3.192 17.818 1.00 91.12 91 VAL A C 1
ATOM 674 O O . VAL A 1 91 ? -5.106 2.291 18.294 1.00 91.12 91 VAL A O 1
ATOM 677 N N . ILE A 1 92 ? -6.257 3.177 16.568 1.00 89.62 92 ILE A N 1
ATOM 678 C CA . ILE A 1 92 ? -5.835 2.198 15.562 1.00 89.62 92 ILE A CA 1
ATOM 679 C C . ILE A 1 92 ? -4.757 2.845 14.700 1.00 89.62 92 ILE A C 1
ATOM 681 O O . ILE A 1 92 ? -4.973 3.930 14.165 1.00 89.62 92 ILE A O 1
ATOM 685 N N . THR A 1 93 ? -3.628 2.162 14.539 1.00 91.00 93 THR A N 1
ATOM 686 C CA . THR A 1 93 ? -2.498 2.622 13.725 1.00 91.00 93 THR A CA 1
ATOM 687 C C . THR A 1 93 ? -2.235 1.622 12.613 1.00 91.00 93 THR A C 1
ATOM 689 O O . THR A 1 93 ? -2.060 0.430 12.889 1.00 91.00 93 THR A O 1
ATOM 692 N N . ALA A 1 94 ? -2.178 2.104 11.375 1.00 90.50 94 ALA A N 1
ATOM 693 C CA . ALA A 1 94 ? -1.729 1.325 10.230 1.00 90.50 94 ALA A CA 1
ATOM 694 C C . ALA A 1 94 ? -0.218 1.490 10.006 1.00 90.50 94 ALA A C 1
ATOM 696 O O . ALA A 1 94 ? 0.357 2.533 10.315 1.00 90.50 94 ALA A O 1
ATOM 697 N N . SER A 1 95 ? 0.437 0.463 9.460 1.00 92.50 95 SER A N 1
ATOM 698 C CA . SER A 1 95 ? 1.857 0.528 9.077 1.00 92.50 95 SER A CA 1
ATOM 699 C C . SER A 1 95 ? 2.137 1.563 7.983 1.00 92.50 95 SER A C 1
ATOM 701 O O . SER A 1 95 ? 3.272 2.009 7.833 1.00 92.50 95 SER A O 1
ATOM 703 N N . GLU A 1 96 ? 1.106 1.942 7.232 1.00 92.06 96 GLU A N 1
ATOM 704 C CA . GLU A 1 96 ? 1.146 2.836 6.080 1.00 92.06 96 GLU A CA 1
ATOM 705 C C . GLU A 1 96 ? -0.244 3.425 5.791 1.00 92.06 96 GLU A C 1
ATOM 707 O O . GLU A 1 96 ? -1.236 3.067 6.434 1.00 92.06 96 GLU A O 1
ATOM 712 N N . ALA A 1 97 ? -0.328 4.329 4.815 1.00 89.88 97 ALA A N 1
ATOM 713 C CA . ALA A 1 97 ? -1.582 4.949 4.410 1.00 89.88 97 ALA A CA 1
ATOM 714 C C . ALA A 1 97 ? -2.552 3.920 3.814 1.00 89.88 97 ALA A C 1
ATOM 716 O O . ALA A 1 97 ? -2.190 3.163 2.913 1.00 89.88 97 ALA A O 1
ATOM 717 N N . LEU A 1 98 ? -3.805 3.944 4.278 1.00 88.25 98 LEU A N 1
ATOM 718 C CA . LEU A 1 98 ? -4.858 3.082 3.749 1.00 88.25 98 LEU A CA 1
ATOM 719 C C . LEU A 1 98 ? -5.702 3.778 2.679 1.00 88.25 98 LEU A C 1
ATOM 721 O O . LEU A 1 98 ? -5.929 4.991 2.697 1.00 88.25 98 LEU A O 1
ATOM 725 N N . PHE A 1 99 ? -6.190 2.959 1.759 1.00 88.75 99 PHE A N 1
ATOM 726 C CA . PHE A 1 99 ? -6.959 3.319 0.583 1.00 88.75 99 PHE A CA 1
ATOM 727 C C . PHE A 1 99 ? -8.211 2.447 0.513 1.00 88.75 99 PHE A C 1
ATOM 729 O O . PHE A 1 99 ? -8.188 1.269 0.878 1.00 88.75 99 PHE A O 1
ATOM 736 N N . TYR A 1 100 ? -9.295 3.008 -0.009 1.00 85.25 100 TYR A N 1
ATOM 737 C CA . TYR A 1 100 ? -10.470 2.245 -0.429 1.00 85.25 100 TYR A CA 1
ATOM 738 C C . TYR A 1 100 ? -10.560 2.247 -1.956 1.00 85.25 100 TYR A C 1
ATOM 740 O O . TYR A 1 100 ? -9.961 3.094 -2.619 1.00 85.25 100 TYR A O 1
ATOM 748 N N . LYS A 1 101 ? -11.311 1.302 -2.530 1.00 85.06 101 LYS A N 1
ATOM 749 C CA . LYS A 1 101 ? -11.635 1.333 -3.962 1.00 85.06 101 LYS A CA 1
ATOM 750 C C . LYS A 1 101 ? -12.950 2.065 -4.178 1.00 85.06 101 LYS A C 1
ATOM 752 O O . LYS A 1 101 ? -13.962 1.686 -3.595 1.00 85.06 101 LYS A O 1
ATOM 757 N N . ASN A 1 102 ? -12.943 3.094 -5.022 1.00 83.06 102 ASN A N 1
ATOM 758 C CA . ASN A 1 102 ? -14.177 3.760 -5.433 1.00 83.06 102 ASN A CA 1
ATOM 759 C C . ASN A 1 102 ? -14.991 2.874 -6.404 1.00 83.06 102 ASN A C 1
ATOM 761 O O . ASN A 1 102 ? -14.560 1.791 -6.803 1.00 83.06 102 ASN A O 1
ATOM 765 N N . ALA A 1 103 ? -16.165 3.344 -6.834 1.00 83.06 103 ALA A N 1
ATOM 766 C CA . ALA A 1 103 ? -17.019 2.610 -7.775 1.00 83.06 103 ALA A CA 1
ATOM 767 C C . ALA A 1 103 ? -16.367 2.355 -9.154 1.00 83.06 103 ALA A C 1
ATOM 769 O O . ALA A 1 103 ? -16.781 1.440 -9.861 1.00 83.06 103 ALA A O 1
ATOM 770 N N . ALA A 1 104 ? -15.347 3.135 -9.530 1.00 86.38 104 ALA A N 1
ATOM 771 C CA . ALA A 1 104 ? -14.552 2.933 -10.741 1.00 86.38 104 ALA A CA 1
ATOM 772 C C . ALA A 1 104 ? -13.384 1.942 -10.537 1.00 86.38 104 ALA A C 1
ATOM 774 O O . ALA A 1 104 ? -12.679 1.616 -11.489 1.00 86.38 104 ALA A O 1
ATOM 775 N N . GLY A 1 105 ? -13.185 1.439 -9.313 1.00 84.31 105 GLY A N 1
ATOM 776 C CA . GLY A 1 105 ? -12.101 0.528 -8.949 1.00 84.31 105 GLY A CA 1
ATOM 777 C C . GLY A 1 105 ? -10.766 1.218 -8.658 1.00 84.31 105 GLY A C 1
ATOM 778 O O . GLY A 1 105 ? -9.767 0.527 -8.449 1.00 84.31 105 GLY A O 1
ATOM 779 N N . GLU A 1 106 ? -10.734 2.549 -8.626 1.00 87.38 106 GLU A N 1
ATOM 780 C CA . GLU A 1 106 ? -9.530 3.330 -8.345 1.00 87.38 106 GLU A CA 1
ATOM 781 C C . GLU A 1 106 ? -9.259 3.375 -6.842 1.00 87.38 106 GLU A C 1
ATOM 783 O O . GLU A 1 106 ? -10.185 3.490 -6.034 1.00 87.38 106 GLU A O 1
ATOM 788 N N . LEU A 1 107 ? -7.980 3.311 -6.473 1.00 89.06 107 LEU A N 1
ATOM 789 C CA . LEU A 1 107 ? -7.542 3.462 -5.090 1.00 89.06 107 LEU A CA 1
ATOM 790 C C . LEU A 1 107 ? -7.603 4.935 -4.688 1.00 89.06 107 LEU A C 1
ATOM 792 O O . LEU A 1 107 ? -6.911 5.776 -5.260 1.00 89.06 107 LEU A O 1
ATOM 796 N N . VAL A 1 108 ? -8.410 5.235 -3.674 1.00 85.69 108 VAL A N 1
ATOM 797 C CA . VAL A 1 108 ? -8.570 6.580 -3.122 1.00 85.69 108 VAL A CA 1
ATOM 798 C C . VAL A 1 108 ? -8.028 6.599 -1.691 1.00 85.69 108 VAL A C 1
ATOM 800 O O . VAL A 1 108 ? -8.464 5.780 -0.875 1.00 85.69 108 VAL A O 1
ATOM 803 N N . PRO A 1 109 ? -7.081 7.501 -1.362 1.00 86.25 109 PRO A N 1
ATOM 804 C CA . PRO A 1 109 ? -6.505 7.571 -0.026 1.00 86.25 109 PRO A CA 1
ATOM 805 C C . PRO A 1 109 ? -7.554 8.010 0.991 1.00 86.25 109 PRO A C 1
ATOM 807 O O . PRO A 1 109 ? -8.324 8.945 0.753 1.00 86.25 109 PRO A O 1
ATOM 810 N N . ILE A 1 110 ? -7.533 7.388 2.165 1.00 79.19 110 ILE A N 1
ATOM 811 C CA . ILE A 1 110 ? -8.313 7.850 3.308 1.00 79.19 110 ILE A CA 1
ATOM 812 C C . ILE A 1 110 ? -7.547 9.023 3.934 1.00 79.19 110 ILE A C 1
ATOM 814 O O . ILE A 1 110 ? -6.467 8.840 4.489 1.00 79.19 110 ILE A O 1
ATOM 818 N N . GLN A 1 111 ? -8.086 10.241 3.831 1.00 74.25 111 GLN A N 1
ATOM 819 C CA . GLN A 1 111 ? -7.457 11.460 4.358 1.00 74.25 111 GLN A CA 1
ATOM 820 C C . GLN A 1 111 ? -8.361 12.186 5.351 1.00 74.25 111 GLN A C 1
ATOM 822 O O . GLN A 1 111 ? -9.583 12.179 5.216 1.00 74.25 111 GLN A O 1
ATOM 827 N N . SER A 1 112 ? -7.744 12.861 6.323 1.00 64.94 112 SER A N 1
ATOM 828 C CA . SER A 1 112 ? -8.430 13.613 7.380 1.00 64.94 112 SER A CA 1
ATOM 829 C C . SER A 1 112 ? -9.242 14.800 6.853 1.00 64.94 112 SER A C 1
ATOM 831 O O . SER A 1 112 ? -10.312 15.088 7.374 1.00 64.94 112 SER A O 1
ATOM 833 N N . ALA A 1 113 ? -8.771 15.459 5.790 1.00 51.88 113 ALA A N 1
ATOM 834 C CA . ALA A 1 113 ? -9.425 16.622 5.188 1.00 51.88 113 ALA A CA 1
ATOM 835 C C . ALA A 1 113 ? -10.692 16.285 4.375 1.00 51.88 113 ALA A C 1
ATOM 837 O O . ALA A 1 113 ? -11.466 17.185 4.058 1.00 51.88 113 ALA A O 1
ATOM 838 N N . ASN A 1 114 ? -10.906 15.006 4.044 1.00 50.44 114 ASN A N 1
ATOM 839 C CA . ASN A 1 114 ? -11.988 14.549 3.164 1.00 50.44 114 ASN A CA 1
ATOM 840 C C . ASN A 1 114 ? -13.153 13.893 3.920 1.00 50.44 114 ASN A C 1
ATOM 842 O O . ASN A 1 114 ? -14.051 13.348 3.281 1.00 50.44 114 ASN A O 1
ATOM 846 N N . LEU A 1 115 ? -13.120 13.897 5.257 1.00 52.12 115 LEU A N 1
ATOM 847 C CA . LEU A 1 115 ? -14.117 13.245 6.099 1.00 52.12 115 LEU A CA 1
ATOM 848 C C . LEU A 1 115 ? -14.630 14.232 7.149 1.00 52.12 115 LEU A C 1
ATOM 850 O O . LEU A 1 115 ? -13.915 14.580 8.086 1.00 52.12 115 LEU A O 1
ATOM 854 N N . ASP A 1 116 ? -15.880 14.671 7.014 1.00 51.84 116 ASP A N 1
ATOM 855 C CA . ASP A 1 116 ? -16.592 15.288 8.133 1.00 51.84 116 ASP A CA 1
ATOM 856 C C . ASP A 1 116 ? -16.947 14.236 9.209 1.00 51.84 116 ASP A C 1
ATOM 858 O O . ASP A 1 116 ? -16.803 13.025 9.008 1.00 51.84 116 ASP A O 1
ATOM 862 N N . GLN A 1 117 ? -17.432 14.681 10.374 1.00 50.78 117 GLN A N 1
ATOM 863 C CA . GLN A 1 117 ? -17.810 13.780 11.471 1.00 50.78 117 GLN A CA 1
ATOM 864 C C . GLN A 1 117 ? -18.874 12.746 11.050 1.00 50.78 117 GLN A C 1
ATOM 866 O O . GLN A 1 117 ? -18.869 11.624 11.548 1.00 50.78 117 GLN A O 1
ATOM 871 N N . THR A 1 118 ? -19.765 13.099 10.122 1.00 53.75 118 THR A N 1
ATOM 872 C CA . THR A 1 118 ? -20.832 12.236 9.593 1.00 53.75 118 THR A CA 1
ATOM 873 C C . THR A 1 118 ? -20.266 11.178 8.642 1.00 53.75 118 THR A C 1
ATOM 875 O O . THR A 1 118 ? -20.686 10.025 8.695 1.00 53.75 118 THR A O 1
ATOM 878 N N . GLN A 1 119 ? -19.279 11.537 7.820 1.00 60.41 119 GLN A N 1
ATOM 879 C CA . GLN A 1 119 ? -18.573 10.657 6.891 1.00 60.41 119 GLN A CA 1
ATOM 880 C C . GLN A 1 119 ? -17.627 9.708 7.634 1.00 60.41 119 GLN A C 1
ATOM 882 O O . GLN A 1 119 ? -17.637 8.509 7.372 1.00 60.41 119 GLN A O 1
ATOM 887 N N . ALA A 1 120 ? -16.886 10.194 8.633 1.00 54.44 120 ALA A N 1
ATOM 888 C CA . ALA A 1 120 ? -16.058 9.349 9.495 1.00 54.44 120 ALA A CA 1
ATOM 889 C C . ALA A 1 120 ? -16.909 8.351 10.307 1.00 54.44 120 ALA A C 1
ATOM 891 O O . ALA A 1 120 ? -16.572 7.170 10.390 1.00 54.44 120 ALA A O 1
ATOM 892 N N . ASN A 1 121 ? -18.067 8.784 10.821 1.00 54.72 121 ASN A N 1
ATOM 893 C CA . ASN A 1 121 ? -19.035 7.902 11.487 1.00 54.72 121 ASN A CA 1
ATOM 894 C C . ASN A 1 121 ? -19.767 6.961 10.506 1.00 54.72 121 ASN A C 1
ATOM 896 O O . ASN A 1 121 ? -20.335 5.954 10.926 1.00 54.72 121 ASN A O 1
ATOM 900 N N . ALA A 1 122 ? -19.778 7.260 9.203 1.00 62.06 122 ALA A N 1
ATOM 901 C CA . ALA A 1 122 ? -20.296 6.355 8.178 1.00 62.06 122 ALA A CA 1
ATOM 902 C C . ALA A 1 122 ? -19.286 5.261 7.805 1.00 62.06 122 ALA A C 1
ATOM 904 O O . ALA A 1 122 ? -19.710 4.174 7.418 1.00 62.06 122 ALA A O 1
ATOM 905 N N . LEU A 1 123 ? -17.986 5.525 7.963 1.00 69.19 123 LEU A N 1
ATOM 906 C CA . LEU A 1 123 ? -16.911 4.562 7.723 1.00 69.19 123 LEU A CA 1
ATOM 907 C C . LEU A 1 123 ? -16.745 3.546 8.855 1.00 69.19 123 LEU A C 1
ATOM 909 O O . LEU A 1 123 ? -16.303 2.433 8.599 1.00 69.19 123 LEU A O 1
ATOM 913 N N . PHE A 1 124 ? -17.104 3.898 10.091 1.00 75.56 124 PHE A N 1
ATOM 914 C CA . PHE A 1 124 ? -16.983 3.007 11.245 1.00 75.56 124 PHE A CA 1
ATOM 915 C C . PHE A 1 124 ? -18.344 2.732 11.883 1.00 75.56 124 PHE A C 1
ATOM 917 O O . PHE A 1 124 ? -19.063 3.633 12.304 1.00 75.56 124 PHE A O 1
ATOM 924 N N . LYS A 1 125 ? -18.695 1.455 11.998 1.00 80.88 125 LYS A N 1
ATOM 925 C CA . LYS A 1 125 ? -19.841 0.978 12.758 1.00 80.88 125 LYS A CA 1
ATOM 926 C C . LYS A 1 125 ? -19.413 0.703 14.194 1.00 80.88 125 LYS A C 1
ATOM 928 O O . LYS A 1 125 ? -18.611 -0.189 14.458 1.00 80.88 125 LYS A O 1
ATOM 933 N N . TYR A 1 126 ? -20.011 1.433 15.125 1.00 85.50 126 TYR A N 1
ATOM 934 C CA . TYR A 1 126 ? -19.957 1.095 16.539 1.00 85.50 126 TYR A CA 1
ATOM 935 C C . TYR A 1 126 ? -21.126 0.169 16.904 1.00 85.50 126 TYR A C 1
ATOM 937 O O . TYR A 1 126 ? -22.261 0.407 16.487 1.00 85.50 126 TYR A O 1
ATOM 945 N N . THR A 1 127 ? -20.858 -0.884 17.674 1.00 88.38 127 THR A N 1
ATOM 946 C CA . THR A 1 127 ? -21.879 -1.808 18.200 1.00 88.38 127 THR A CA 1
ATOM 947 C C . THR A 1 127 ? -21.582 -2.064 19.668 1.00 88.38 127 THR A C 1
ATOM 949 O O . THR A 1 127 ? -20.465 -2.459 19.979 1.00 88.38 127 THR A O 1
ATOM 952 N N . GLY A 1 128 ? -22.543 -1.852 20.564 1.00 90.81 128 GLY A N 1
ATOM 953 C CA . GLY A 1 128 ? -22.286 -1.992 21.995 1.00 90.81 128 GLY A CA 1
ATOM 954 C C . GLY A 1 128 ? -23.241 -1.199 22.876 1.00 90.81 128 GLY A C 1
ATOM 955 O O . GLY A 1 128 ? -24.191 -0.592 22.378 1.00 90.81 128 GLY A O 1
ATOM 956 N N . ALA A 1 129 ? -22.974 -1.223 24.181 1.00 90.38 129 ALA A N 1
ATOM 957 C CA . ALA A 1 129 ? -23.721 -0.468 25.187 1.00 90.38 129 ALA A CA 1
ATOM 958 C C . ALA A 1 129 ? -23.246 0.988 25.315 1.00 90.38 129 ALA A C 1
ATOM 960 O O . ALA A 1 129 ? -24.034 1.851 25.708 1.00 90.38 129 ALA A O 1
ATOM 961 N N . GLY A 1 130 ? -21.978 1.262 24.997 1.00 88.62 130 GLY A N 1
ATOM 962 C CA . GLY A 1 130 ? -21.426 2.609 25.027 1.00 88.62 130 GLY A CA 1
ATOM 963 C C . GLY A 1 130 ? -21.802 3.453 23.810 1.00 88.62 130 GLY A C 1
ATOM 964 O O . GLY A 1 130 ? -22.810 3.252 23.130 1.00 88.62 130 GLY A O 1
ATOM 965 N N . THR A 1 131 ? -21.003 4.478 23.540 1.00 85.50 131 THR A N 1
ATOM 966 C CA . THR A 1 131 ? -21.220 5.404 22.426 1.00 85.50 131 THR A CA 1
ATOM 967 C C . THR A 1 131 ? -19.893 5.840 21.827 1.00 85.50 131 THR A C 1
ATOM 969 O O . THR A 1 131 ? -18.990 6.257 22.549 1.00 85.50 131 THR A O 1
ATOM 972 N N . LEU A 1 132 ? -19.800 5.823 20.497 1.00 84.75 132 LEU A N 1
ATOM 973 C CA . LEU A 1 132 ? -18.736 6.495 19.756 1.00 84.75 132 LEU A CA 1
ATOM 974 C C . LEU A 1 132 ? -19.092 7.980 19.593 1.00 84.75 132 LEU A C 1
ATOM 976 O O . LEU A 1 132 ? -20.091 8.317 18.960 1.00 84.75 132 LEU A O 1
ATOM 980 N N . LYS A 1 133 ? -18.295 8.868 20.191 1.00 85.06 133 LYS A N 1
ATOM 981 C CA . LYS A 1 133 ? -18.477 10.327 20.131 1.00 85.06 133 LYS A CA 1
ATOM 982 C C . LYS A 1 133 ? -17.865 10.917 18.873 1.00 85.06 133 LYS A C 1
ATOM 984 O O . LYS A 1 133 ? -18.503 11.727 18.205 1.00 85.06 133 LYS A O 1
ATOM 989 N N . SER A 1 134 ? -16.637 10.516 18.565 1.00 82.00 134 SER A N 1
ATOM 990 C CA . SER A 1 134 ? -15.937 10.972 17.373 1.00 82.00 134 SER A CA 1
ATOM 991 C C . SER A 1 134 ? -14.882 9.976 16.914 1.00 82.00 134 SER A C 1
ATOM 993 O O . SER A 1 134 ? -14.384 9.157 17.687 1.00 82.00 134 SER A O 1
ATOM 995 N N . VAL A 1 135 ? -14.536 10.089 15.636 1.00 82.81 135 VAL A N 1
ATOM 996 C CA . VAL A 1 135 ? -13.339 9.511 15.031 1.00 82.81 135 VAL A CA 1
ATOM 997 C C . VAL A 1 135 ? -12.534 10.651 14.426 1.00 82.81 135 VAL A C 1
ATOM 999 O O . VAL A 1 135 ? -13.078 11.450 13.664 1.00 82.81 135 VAL A O 1
ATOM 1002 N N . THR A 1 136 ? -11.249 10.705 14.748 1.00 83.81 136 THR A N 1
ATOM 1003 C CA . THR A 1 136 ? -10.281 11.638 14.178 1.00 83.81 136 THR A CA 1
ATOM 1004 C C . THR A 1 136 ? -9.245 10.837 13.413 1.00 83.81 136 THR A C 1
ATOM 1006 O O . THR A 1 136 ? -8.521 10.033 13.996 1.00 83.81 136 THR A O 1
ATOM 1009 N N . LEU A 1 137 ? -9.160 11.066 12.108 1.00 81.81 137 LEU A N 1
ATOM 1010 C CA . LEU A 1 137 ? -8.089 10.529 11.281 1.00 81.81 137 LEU A CA 1
ATOM 1011 C C . LEU A 1 137 ? -6.901 11.487 11.285 1.00 81.81 137 LEU A C 1
ATOM 1013 O O . LEU A 1 137 ? -7.071 12.695 11.120 1.00 81.81 137 LEU A O 1
ATOM 1017 N N . ASN A 1 138 ? -5.699 10.943 11.397 1.00 84.19 138 ASN A N 1
ATOM 1018 C CA . ASN A 1 138 ? -4.466 11.646 11.100 1.00 84.19 138 ASN A CA 1
ATOM 1019 C C . ASN A 1 138 ? -3.722 10.863 10.009 1.00 84.19 138 ASN A C 1
ATOM 1021 O O . ASN A 1 138 ? -3.308 9.720 10.196 1.00 84.19 138 ASN A O 1
ATOM 1025 N N . ALA A 1 139 ? -3.645 11.472 8.825 1.00 78.69 139 ALA A N 1
ATOM 1026 C CA . ALA A 1 139 ? -3.072 10.840 7.645 1.00 78.69 139 ALA A CA 1
ATOM 1027 C C . ALA A 1 139 ? -1.543 10.735 7.735 1.00 78.69 139 ALA A C 1
ATOM 1029 O O . ALA A 1 139 ? -0.989 9.753 7.258 1.00 78.69 139 ALA A O 1
ATOM 1030 N N . ASP A 1 140 ? -0.877 11.691 8.392 1.00 83.50 140 ASP A N 1
ATOM 1031 C CA . ASP A 1 140 ? 0.589 11.750 8.470 1.00 83.50 140 ASP A CA 1
ATOM 1032 C C . ASP A 1 140 ? 1.165 10.631 9.340 1.00 83.50 140 ASP A C 1
ATOM 1034 O O . ASP A 1 140 ? 2.263 10.135 9.095 1.00 83.50 140 ASP A O 1
ATOM 1038 N N . ASN A 1 141 ? 0.426 10.239 10.379 1.00 84.94 141 ASN A N 1
ATOM 1039 C CA . ASN A 1 141 ? 0.817 9.162 11.284 1.00 84.94 141 ASN A CA 1
ATOM 1040 C C . ASN A 1 141 ? 0.019 7.865 11.058 1.00 84.94 141 ASN A C 1
ATOM 1042 O O . ASN A 1 141 ? 0.188 6.920 11.825 1.00 84.94 141 ASN A O 1
ATOM 1046 N N . HIS A 1 142 ? -0.849 7.830 10.041 1.00 88.19 142 HIS A N 1
ATOM 1047 C CA . HIS A 1 142 ? -1.719 6.698 9.713 1.00 88.19 142 HIS A CA 1
ATOM 1048 C C . HIS A 1 142 ? -2.558 6.199 10.907 1.00 88.19 142 HIS A C 1
ATOM 1050 O O . HIS A 1 142 ? -2.707 4.991 11.112 1.00 88.19 142 HIS A O 1
ATOM 1056 N N . THR A 1 143 ? -3.091 7.122 11.717 1.00 88.00 143 THR A N 1
ATOM 1057 C CA . THR A 1 143 ? -3.898 6.779 12.902 1.00 88.00 143 THR A CA 1
ATOM 1058 C C . THR A 1 143 ? -5.362 7.175 12.776 1.00 88.00 143 THR A C 1
ATOM 1060 O O . THR A 1 143 ? -5.698 8.238 12.251 1.00 88.00 143 THR A O 1
ATOM 1063 N N . TRP A 1 144 ? -6.235 6.344 13.345 1.00 87.62 144 TRP A N 1
ATOM 1064 C CA . TRP A 1 144 ? -7.595 6.709 13.730 1.00 87.62 144 TRP A CA 1
ATOM 1065 C C . TRP A 1 144 ? -7.690 6.740 15.250 1.00 87.62 144 TRP A C 1
ATOM 1067 O O . TRP A 1 144 ? -7.556 5.706 15.905 1.00 87.62 144 TRP A O 1
ATOM 1077 N N . THR A 1 145 ? -7.948 7.920 15.800 1.00 88.25 145 THR A N 1
ATOM 1078 C CA . THR A 1 145 ? -8.239 8.116 17.220 1.00 88.25 145 THR A CA 1
ATOM 1079 C C . THR A 1 145 ? -9.740 8.186 17.407 1.00 88.25 145 THR A C 1
ATOM 1081 O O . THR A 1 145 ? -10.417 8.985 16.763 1.00 88.25 145 THR A O 1
ATOM 1084 N N . PHE A 1 146 ? -10.266 7.379 18.312 1.00 86.81 146 PHE A N 1
ATOM 1085 C CA . PHE A 1 146 ? -11.686 7.346 18.627 1.00 86.81 146 PHE A CA 1
ATOM 1086 C C . PHE A 1 146 ? -11.901 7.995 19.990 1.00 86.81 146 PHE A C 1
ATOM 1088 O O . PHE A 1 146 ? -11.100 7.796 20.896 1.00 86.81 146 PHE A O 1
ATOM 1095 N N . ALA A 1 147 ? -12.992 8.735 20.156 1.00 89.06 147 ALA A N 1
ATOM 1096 C CA . ALA A 1 147 ? -13.474 9.154 21.465 1.00 89.06 147 ALA A CA 1
ATOM 1097 C C . ALA A 1 147 ? -14.747 8.376 21.777 1.00 89.06 147 ALA A C 1
ATOM 1099 O O . ALA A 1 147 ? -15.702 8.407 20.997 1.00 89.06 147 ALA A O 1
ATOM 1100 N N . THR A 1 148 ? -14.777 7.678 22.904 1.00 88.75 148 THR A N 1
ATOM 1101 C CA . THR A 1 148 ? -15.904 6.834 23.297 1.00 88.75 148 THR A CA 1
ATOM 1102 C C . THR A 1 148 ? -16.346 7.096 24.733 1.00 88.75 148 THR A C 1
ATOM 1104 O O . THR A 1 148 ? -15.600 7.641 25.545 1.00 88.75 148 THR A O 1
ATOM 1107 N N . GLU A 1 149 ? -17.588 6.737 25.046 1.00 91.56 149 GLU A N 1
ATOM 1108 C CA . GLU A 1 149 ? -18.186 6.936 26.365 1.00 91.56 149 GLU A CA 1
ATOM 1109 C C . GLU A 1 149 ? -19.001 5.707 26.780 1.00 91.56 149 GLU A C 1
ATOM 1111 O O . GLU A 1 149 ? -19.626 5.068 25.935 1.00 91.56 149 GLU A O 1
ATOM 1116 N N . ASN A 1 150 ? -19.021 5.401 28.083 1.00 92.19 150 ASN A N 1
ATOM 1117 C CA . ASN A 1 150 ? -19.789 4.298 28.678 1.00 92.19 150 ASN A CA 1
ATOM 1118 C C . ASN A 1 150 ? -19.486 2.917 28.070 1.00 92.19 150 ASN A C 1
ATOM 1120 O O . ASN A 1 150 ? -20.384 2.088 27.937 1.00 92.19 150 ASN A O 1
ATOM 1124 N N . ILE A 1 151 ? -18.225 2.678 27.699 1.00 93.38 151 ILE A N 1
ATOM 1125 C CA . ILE A 1 151 ? -17.795 1.422 27.082 1.00 93.38 151 ILE A CA 1
ATOM 1126 C C . ILE A 1 151 ? -18.003 0.231 28.025 1.00 93.38 151 ILE A C 1
ATOM 1128 O O . ILE A 1 151 ? -17.629 0.274 29.200 1.00 93.38 151 ILE A O 1
ATOM 1132 N N . ALA A 1 152 ? -18.543 -0.854 27.476 1.00 92.94 152 ALA A N 1
ATOM 1133 C CA . ALA A 1 152 ? -18.715 -2.144 28.126 1.00 92.94 152 ALA A CA 1
ATOM 1134 C C . ALA A 1 152 ? -17.949 -3.257 27.392 1.00 92.94 152 ALA A C 1
ATOM 1136 O O . ALA A 1 152 ? -17.545 -3.127 26.235 1.00 92.94 152 ALA A O 1
ATOM 1137 N N . ALA A 1 153 ? -17.733 -4.381 28.079 1.00 93.19 153 ALA A N 1
ATOM 1138 C CA . ALA A 1 153 ? -17.138 -5.560 27.458 1.00 93.19 153 ALA A CA 1
ATOM 1139 C C . ALA A 1 153 ? -17.982 -6.032 26.260 1.00 93.19 153 ALA A C 1
ATOM 1141 O O . ALA A 1 153 ? -19.209 -6.102 26.348 1.00 93.19 153 ALA A O 1
ATOM 1142 N N . ASN A 1 154 ? -17.301 -6.426 25.184 1.00 91.94 154 ASN A N 1
ATOM 1143 C CA . ASN A 1 154 ? -17.839 -6.784 23.867 1.00 91.94 154 ASN A CA 1
ATOM 1144 C C . ASN A 1 154 ? -18.324 -5.614 23.001 1.00 91.94 154 ASN A C 1
ATOM 1146 O O . ASN A 1 154 ? -18.833 -5.865 21.907 1.00 91.94 154 ASN A O 1
ATOM 1150 N N . ASP A 1 155 ? -18.138 -4.362 23.424 1.00 92.38 155 ASP A N 1
ATOM 1151 C CA . ASP A 1 155 ? -18.318 -3.228 22.520 1.00 92.38 155 ASP A CA 1
ATOM 1152 C C . ASP A 1 155 ? -17.296 -3.306 21.376 1.00 92.38 155 ASP A C 1
ATOM 1154 O O . ASP A 1 155 ? -16.132 -3.665 21.579 1.00 92.38 155 ASP A O 1
ATOM 1158 N N . THR A 1 156 ? -17.726 -2.969 20.160 1.00 89.94 156 THR A N 1
ATOM 1159 C CA . THR A 1 156 ? -16.911 -3.082 18.948 1.00 89.94 156 THR A CA 1
ATOM 1160 C C . THR A 1 156 ? -16.904 -1.806 18.121 1.00 89.94 156 THR A C 1
ATOM 1162 O O . THR A 1 156 ? -17.941 -1.156 17.981 1.00 89.94 156 THR A O 1
ATOM 1165 N N . VAL A 1 157 ? -15.766 -1.528 17.487 1.00 87.44 157 VAL A N 1
ATOM 1166 C CA . VAL A 1 157 ? -15.616 -0.571 16.385 1.00 87.44 157 VAL A CA 1
ATOM 1167 C C . VAL A 1 157 ? -15.173 -1.353 15.153 1.00 87.44 157 VAL A C 1
ATOM 1169 O O . VAL A 1 157 ? -14.113 -1.974 15.166 1.00 87.44 157 VAL A O 1
ATOM 1172 N N . GLU A 1 158 ? -15.986 -1.344 14.103 1.00 84.06 158 GLU A N 1
ATOM 1173 C CA . GLU A 1 158 ? -15.769 -2.098 12.864 1.00 84.06 158 GLU A CA 1
ATOM 1174 C C . GLU A 1 158 ? -15.775 -1.142 11.667 1.00 84.06 158 GLU A C 1
ATOM 1176 O O . GLU A 1 158 ? -16.674 -0.312 11.551 1.00 84.06 158 GLU A O 1
ATOM 1181 N N . TYR A 1 159 ? -14.792 -1.226 10.776 1.00 79.19 159 TYR A N 1
ATOM 1182 C CA . TYR A 1 159 ? -14.812 -0.467 9.524 1.00 79.19 159 TYR A CA 1
ATOM 1183 C C . TYR A 1 159 ? -15.825 -1.084 8.548 1.00 79.19 159 TYR A C 1
ATOM 1185 O O . TYR A 1 159 ? -15.848 -2.298 8.358 1.00 79.19 159 TYR A O 1
ATOM 1193 N N . LYS A 1 160 ? -16.694 -0.250 7.968 1.00 66.56 160 LYS A N 1
ATOM 1194 C CA . LYS A 1 160 ? -17.882 -0.667 7.207 1.00 66.56 160 LYS A CA 1
ATOM 1195 C C . LYS A 1 160 ? -17.597 -1.163 5.793 1.00 66.56 160 LYS A C 1
ATOM 1197 O O . LYS A 1 160 ? -18.366 -1.988 5.311 1.00 66.56 160 LYS A O 1
ATOM 1202 N N . ASP A 1 161 ? -16.545 -0.674 5.140 1.00 63.00 161 ASP A N 1
ATOM 1203 C CA . ASP A 1 161 ? -16.202 -1.100 3.783 1.00 63.00 161 ASP A CA 1
ATOM 1204 C C . ASP A 1 161 ? -15.217 -2.272 3.853 1.00 63.00 161 ASP A C 1
ATOM 1206 O O . ASP A 1 161 ? -14.087 -2.150 4.315 1.00 63.00 161 ASP A O 1
ATOM 1210 N N . GLU A 1 162 ? -15.668 -3.447 3.421 1.00 65.00 162 GLU A N 1
ATOM 1211 C CA . GLU A 1 162 ? -15.075 -4.754 3.753 1.00 65.00 162 GLU A CA 1
ATOM 1212 C C . GLU A 1 162 ? -13.627 -4.974 3.271 1.00 65.00 162 GLU A C 1
ATOM 1214 O O . GLU A 1 162 ? -13.018 -6.000 3.592 1.00 65.00 162 GLU A O 1
ATOM 1219 N N . VAL A 1 163 ? -13.041 -4.047 2.502 1.00 80.88 163 VAL A N 1
ATOM 1220 C CA . VAL A 1 163 ? -11.656 -4.179 2.046 1.00 80.88 163 VAL A CA 1
ATOM 1221 C C . VAL A 1 163 ? -10.928 -2.842 1.955 1.00 80.88 163 VAL A C 1
ATOM 1223 O O . VAL A 1 163 ? -11.237 -1.999 1.113 1.00 80.88 163 VAL A O 1
ATOM 1226 N N . LEU A 1 164 ? -9.879 -2.721 2.764 1.00 87.06 164 LEU A N 1
ATOM 1227 C CA . LEU A 1 164 ? -8.874 -1.670 2.662 1.00 87.06 164 LEU A CA 1
ATOM 1228 C C . LEU A 1 164 ? -7.633 -2.165 1.928 1.00 87.06 164 LEU A C 1
ATOM 1230 O O . LEU A 1 164 ? -7.355 -3.366 1.883 1.00 87.06 164 LEU A O 1
ATOM 1234 N N . TYR A 1 165 ? -6.895 -1.219 1.365 1.00 91.38 165 TYR A N 1
ATOM 1235 C CA . TYR A 1 165 ? -5.691 -1.457 0.586 1.00 91.38 165 TYR A CA 1
ATOM 1236 C C . TYR A 1 165 ? -4.589 -0.474 0.976 1.00 91.38 165 TYR A C 1
ATOM 1238 O O . TYR A 1 165 ? -4.870 0.549 1.594 1.00 91.38 165 TYR A O 1
ATOM 1246 N N . ASP A 1 166 ? -3.355 -0.752 0.581 1.00 94.31 166 ASP A N 1
ATOM 1247 C CA . ASP A 1 166 ? -2.307 0.265 0.485 1.00 94.31 166 ASP A CA 1
ATOM 1248 C C . ASP A 1 166 ? -2.351 1.000 -0.876 1.00 94.31 166 ASP A C 1
ATOM 1250 O O . ASP A 1 166 ? -3.241 0.782 -1.708 1.00 94.31 166 ASP A O 1
ATOM 1254 N N . LYS A 1 167 ? -1.356 1.860 -1.126 1.00 94.88 167 LYS A N 1
ATOM 1255 C CA . LYS A 1 167 ? -1.196 2.596 -2.395 1.00 94.88 167 LYS A CA 1
ATOM 1256 C C . LYS A 1 167 ? -0.886 1.697 -3.603 1.00 94.88 167 LYS A C 1
ATOM 1258 O O . LYS A 1 167 ? -1.093 2.120 -4.737 1.00 94.88 167 LYS A O 1
ATOM 1263 N N . ALA A 1 168 ? -0.341 0.503 -3.372 1.00 96.50 168 ALA A N 1
ATOM 1264 C CA . ALA A 1 168 ? 0.044 -0.462 -4.397 1.00 96.50 168 ALA A CA 1
ATOM 1265 C C . ALA A 1 168 ? -1.097 -1.439 -4.733 1.00 96.50 168 ALA A C 1
ATOM 1267 O O . ALA A 1 168 ? -1.031 -2.165 -5.727 1.00 96.50 168 ALA A O 1
ATOM 1268 N N . GLY A 1 169 ? -2.159 -1.439 -3.925 1.00 94.56 169 GLY A N 1
ATOM 1269 C CA . GLY A 1 169 ? -3.311 -2.316 -4.044 1.00 94.56 169 GLY A CA 1
ATOM 1270 C C . GLY A 1 169 ? -3.196 -3.618 -3.254 1.00 94.56 169 GLY A C 1
ATOM 1271 O O . GLY A 1 169 ? -4.018 -4.513 -3.486 1.00 94.56 169 GLY A O 1
ATOM 1272 N N . ASN A 1 170 ? -2.234 -3.768 -2.335 1.00 95.12 170 ASN A N 1
ATOM 1273 C CA . ASN A 1 170 ? -2.222 -4.908 -1.422 1.00 95.12 170 ASN A CA 1
ATOM 1274 C C . ASN A 1 170 ? -3.394 -4.796 -0.459 1.00 95.12 170 ASN A C 1
ATOM 1276 O O . ASN A 1 170 ? -3.594 -3.780 0.200 1.00 95.12 170 ASN A O 1
ATOM 1280 N N . ARG A 1 171 ? -4.190 -5.862 -0.395 1.00 92.19 171 ARG A N 1
ATOM 1281 C CA . ARG A 1 171 ? -5.344 -5.945 0.493 1.00 92.19 171 ARG A CA 1
ATOM 1282 C C . ARG A 1 171 ? -4.869 -6.048 1.938 1.00 92.19 171 ARG A C 1
ATOM 1284 O O . ARG A 1 171 ? -4.070 -6.927 2.258 1.00 92.19 171 ARG A O 1
ATOM 1291 N N . LEU A 1 172 ? -5.444 -5.226 2.810 1.00 88.25 172 LEU A N 1
ATOM 1292 C CA . LEU A 1 172 ? -5.315 -5.379 4.249 1.00 88.25 172 LEU A CA 1
ATOM 1293 C C . LEU A 1 172 ? -5.764 -6.790 4.649 1.00 88.25 172 LEU A C 1
ATOM 1295 O O . LEU A 1 172 ? -6.868 -7.225 4.315 1.00 88.25 172 LEU A O 1
ATOM 1299 N N . ALA A 1 173 ? -4.886 -7.520 5.338 1.00 76.56 173 ALA A N 1
ATOM 1300 C CA . ALA A 1 173 ? -5.074 -8.949 5.582 1.00 76.56 173 ALA A CA 1
ATOM 1301 C C . ALA A 1 173 ? -6.320 -9.270 6.425 1.00 76.56 173 ALA A C 1
ATOM 1303 O O . ALA A 1 173 ? -6.866 -10.366 6.306 1.00 76.56 173 ALA A O 1
ATOM 1304 N N . GLN A 1 174 ? -6.759 -8.327 7.259 1.00 70.88 174 GLN A N 1
ATOM 1305 C CA . GLN A 1 174 ? -7.863 -8.490 8.201 1.00 70.88 174 GLN A CA 1
ATOM 1306 C C . GLN A 1 174 ? -8.781 -7.273 8.148 1.00 70.88 174 GLN A C 1
ATOM 1308 O O . GLN A 1 174 ? -8.320 -6.150 7.941 1.00 70.88 174 GLN A O 1
ATOM 1313 N N . SER A 1 175 ? -10.074 -7.484 8.379 1.00 71.62 175 SER A N 1
ATOM 1314 C CA . SER A 1 175 ? -11.005 -6.374 8.578 1.00 71.62 175 SER A CA 1
ATOM 1315 C C . SER A 1 175 ? -10.593 -5.546 9.796 1.00 71.62 175 SER A C 1
ATOM 1317 O O . SER A 1 175 ? -10.086 -6.070 10.790 1.00 71.62 175 SER A O 1
ATOM 1319 N N . VAL A 1 176 ? -10.831 -4.236 9.747 1.00 82.50 176 VAL A N 1
ATOM 1320 C CA . VAL A 1 176 ? -10.582 -3.372 10.904 1.00 82.50 176 VAL A CA 1
ATOM 1321 C C . VAL A 1 176 ? -11.712 -3.584 11.900 1.00 82.50 176 VAL A C 1
ATOM 1323 O O . VAL A 1 176 ? -12.770 -2.970 11.777 1.00 82.50 176 VAL A O 1
ATOM 1326 N N . LYS A 1 177 ? -11.499 -4.465 12.878 1.00 86.19 177 LYS A N 1
ATOM 1327 C CA . LYS A 1 177 ? -12.438 -4.682 13.976 1.00 86.19 177 LYS A CA 1
ATOM 1328 C C . LYS A 1 177 ? -11.725 -4.664 15.315 1.00 86.19 177 LYS A C 1
ATOM 1330 O O . LYS A 1 177 ? -10.957 -5.564 15.644 1.00 86.19 177 LYS A O 1
ATOM 1335 N N . ALA A 1 178 ? -12.027 -3.654 16.113 1.00 89.25 178 ALA A N 1
ATOM 1336 C CA . ALA A 1 178 ? -11.603 -3.566 17.497 1.00 89.25 178 ALA A CA 1
ATOM 1337 C C . ALA A 1 178 ? -12.738 -4.035 18.411 1.00 89.25 178 ALA A C 1
ATOM 1339 O O . ALA A 1 178 ? -13.876 -3.610 18.231 1.00 89.25 178 ALA A O 1
ATOM 1340 N N . THR A 1 179 ? -12.442 -4.893 19.388 1.00 92.12 179 THR A N 1
ATOM 1341 C CA . THR A 1 179 ? -13.387 -5.317 20.436 1.00 92.12 179 THR A CA 1
ATOM 1342 C C . THR A 1 179 ? -12.804 -5.015 21.810 1.00 92.12 179 THR A C 1
ATOM 1344 O O . THR A 1 179 ? -11.644 -5.340 22.076 1.00 92.12 179 THR A O 1
ATOM 1347 N N . TYR A 1 180 ? -13.599 -4.399 22.680 1.00 93.94 180 TYR A N 1
ATOM 1348 C CA . TYR A 1 180 ? -13.214 -4.124 24.057 1.00 93.94 180 TYR A CA 1
ATOM 1349 C C . TYR A 1 180 ? -13.437 -5.361 24.936 1.00 93.94 180 TYR A C 1
ATOM 1351 O O . TYR A 1 180 ? -14.550 -5.877 25.017 1.00 93.94 180 TYR A O 1
ATOM 1359 N N . ASP A 1 181 ? -12.395 -5.848 25.612 1.00 92.12 181 ASP A N 1
ATOM 1360 C CA . ASP A 1 181 ? -12.465 -7.065 26.445 1.00 92.12 181 ASP A CA 1
ATOM 1361 C C . ASP A 1 181 ? -12.898 -6.812 27.902 1.00 92.12 181 ASP A C 1
ATOM 1363 O O . ASP A 1 181 ? -12.955 -7.737 28.709 1.00 92.12 181 ASP A O 1
ATOM 1367 N N . GLY A 1 182 ? -13.212 -5.559 28.245 1.00 90.38 182 GLY A N 1
ATOM 1368 C CA . GLY A 1 182 ? -13.467 -5.114 29.618 1.00 90.38 182 GLY A CA 1
ATOM 1369 C C . GLY A 1 182 ? -12.288 -4.362 30.241 1.00 90.38 182 GLY A C 1
ATOM 1370 O O . GLY A 1 182 ? -12.489 -3.604 31.189 1.00 90.38 182 GLY A O 1
ATOM 1371 N N . THR A 1 183 ? -11.084 -4.506 29.684 1.00 90.00 183 THR A N 1
ATOM 1372 C CA . THR A 1 183 ? -9.855 -3.847 30.157 1.00 90.00 183 THR A CA 1
ATOM 1373 C C . THR A 1 183 ? -9.129 -3.062 29.070 1.00 90.00 183 THR A C 1
ATOM 1375 O O . THR A 1 183 ? -8.578 -1.998 29.345 1.00 90.00 183 THR A O 1
ATOM 1378 N N . LYS A 1 184 ? -9.124 -3.566 27.836 1.00 90.62 184 LYS A N 1
ATOM 1379 C CA . LYS A 1 184 ? -8.451 -2.953 26.692 1.00 90.62 184 LYS A CA 1
ATOM 1380 C C . LYS A 1 184 ? -9.159 -3.294 25.389 1.00 90.62 184 LYS A C 1
ATOM 1382 O O . LYS A 1 184 ? -9.951 -4.234 25.299 1.00 90.62 184 LYS A O 1
ATOM 1387 N N . TRP A 1 185 ? -8.824 -2.532 24.358 1.00 92.50 185 TRP A N 1
ATOM 1388 C CA . TRP A 1 185 ? -9.228 -2.828 22.995 1.00 92.50 185 TRP A CA 1
ATOM 1389 C C . TRP A 1 185 ? -8.269 -3.828 22.350 1.00 92.50 185 TRP A C 1
ATOM 1391 O O . TRP A 1 185 ? -7.051 -3.698 22.464 1.00 92.50 185 TRP A O 1
ATOM 1401 N N . ASN A 1 186 ? -8.821 -4.815 21.649 1.00 90.12 186 ASN A N 1
ATOM 1402 C CA . ASN A 1 186 ? -8.060 -5.801 20.890 1.00 90.12 186 ASN A CA 1
ATOM 1403 C C . ASN A 1 186 ? -8.523 -5.795 19.434 1.00 90.12 186 ASN A C 1
ATOM 1405 O O . ASN A 1 186 ? -9.727 -5.751 19.173 1.00 90.12 186 ASN A O 1
ATOM 1409 N N . LEU A 1 187 ? -7.580 -5.879 18.493 1.00 87.12 187 LEU A N 1
ATOM 1410 C CA . LEU A 1 187 ? -7.910 -6.185 17.104 1.00 87.12 187 LEU A CA 1
ATOM 1411 C C . LEU A 1 187 ? -8.330 -7.648 17.036 1.00 87.12 187 LEU A C 1
ATOM 1413 O O . LEU A 1 187 ? -7.581 -8.536 17.443 1.00 87.12 187 LEU A O 1
ATOM 1417 N N . VAL A 1 188 ? -9.542 -7.883 16.557 1.00 74.88 188 VAL A N 1
ATOM 1418 C CA . VAL A 1 188 ? -10.074 -9.227 16.374 1.00 74.88 188 VAL A CA 1
ATOM 1419 C C . VAL A 1 188 ? -9.997 -9.553 14.895 1.00 74.88 188 VAL A C 1
ATOM 1421 O O . VAL A 1 188 ? -10.539 -8.825 14.067 1.00 74.88 188 VAL A O 1
ATOM 1424 N N . THR A 1 189 ? -9.329 -10.658 14.575 1.00 58.16 189 THR A N 1
ATOM 1425 C CA . THR A 1 189 ? -9.286 -11.205 13.219 1.00 58.16 189 THR A CA 1
ATOM 1426 C C . THR A 1 189 ? -10.705 -11.569 12.780 1.00 58.16 189 THR A C 1
ATOM 1428 O O . THR A 1 189 ? -11.386 -12.325 13.482 1.00 58.16 189 THR A O 1
ATOM 1431 N N . GLN A 1 190 ? -11.131 -11.076 11.623 1.00 55.69 190 GLN A N 1
ATOM 1432 C CA . GLN A 1 190 ? -12.254 -11.615 10.855 1.00 55.69 190 GLN A CA 1
ATOM 1433 C C . GLN A 1 190 ? -11.744 -12.095 9.503 1.00 55.69 190 GLN A C 1
ATOM 1435 O O . GLN A 1 190 ? -10.871 -11.397 8.933 1.00 55.69 190 GLN A O 1
#

Organism: NCBI:txid997296

InterPro domains:
  IPR013783 Immunoglobulin-like fold [G3DSA:2.60.40.10] (2-81)

Foldseek 3Di:
DDDFKDWDQDDFPAAAQDKIFIDGPDPQFPDKWKDFQNHTDPPDDGRDIHRDFGKMWMWTAGPVGDIDIGIYTHDNDWKDWDWDDWQFKIKIFIPAWKFDQDPVRDTDTDAQVVADQVRQCVQKDKDADKDWPGWGADRVRRMIITGIGPDDFFIKIWGDRQWMGHRNRRTHPATQMWGHHRTHIDGDGD

Radius of gyration: 21.96 Å; chains: 1; bounding box: 46×28×63 Å